Protein AF-A0A928S5J7-F1 (afdb_monomer_lite)

Structure (mmCIF, N/CA/C/O backbone):
data_AF-A0A928S5J7-F1
#
_entry.id   AF-A0A928S5J7-F1
#
loop_
_atom_site.group_PDB
_atom_site.id
_atom_site.type_symbol
_atom_site.label_atom_id
_atom_site.label_alt_id
_atom_site.label_comp_id
_atom_site.label_asym_id
_atom_site.label_entity_id
_atom_site.label_seq_id
_atom_site.pdbx_PDB_ins_code
_atom_site.Cartn_x
_atom_site.Cartn_y
_atom_site.Cartn_z
_atom_site.occupancy
_atom_site.B_iso_or_equiv
_atom_site.auth_seq_id
_atom_site.auth_comp_id
_atom_site.auth_asym_id
_atom_site.auth_atom_id
_atom_site.pdbx_PDB_model_num
ATOM 1 N N . MET A 1 1 ? -16.028 21.495 23.512 1.00 31.19 1 MET A N 1
ATOM 2 C CA . MET A 1 1 ? -15.981 20.195 24.214 1.00 31.19 1 MET A CA 1
ATOM 3 C C . MET A 1 1 ? -16.006 19.128 23.133 1.00 31.19 1 MET A C 1
ATOM 5 O O . MET A 1 1 ? -16.917 19.150 22.317 1.00 31.19 1 MET A O 1
ATOM 9 N N . SER A 1 2 ? -14.928 18.351 23.006 1.00 36.84 2 SER A N 1
ATOM 10 C CA . SER A 1 2 ? -14.749 17.366 21.930 1.00 36.84 2 SER A CA 1
ATOM 11 C C . SER A 1 2 ? -15.731 16.223 22.153 1.00 36.84 2 SER A C 1
ATOM 13 O O . SER A 1 2 ? -15.608 15.519 23.145 1.00 36.84 2 SER A O 1
ATOM 15 N N . ASN A 1 3 ? -16.714 16.067 21.269 1.00 38.31 3 ASN A N 1
ATOM 16 C CA . ASN A 1 3 ? -17.708 14.994 21.330 1.00 38.31 3 ASN A CA 1
ATOM 17 C C . ASN A 1 3 ? -17.138 13.699 20.716 1.00 38.31 3 ASN A C 1
ATOM 19 O O . ASN A 1 3 ? -17.787 13.046 19.904 1.00 38.31 3 ASN A O 1
ATOM 23 N N . THR A 1 4 ? -15.878 13.378 21.025 1.00 47.19 4 THR A N 1
ATOM 24 C CA . THR A 1 4 ? -15.290 12.096 20.636 1.00 47.19 4 THR A CA 1
ATOM 25 C C . THR A 1 4 ? -15.854 11.056 21.606 1.00 47.19 4 THR A C 1
ATOM 27 O O . THR A 1 4 ? -15.679 11.245 22.811 1.00 47.19 4 THR A O 1
ATOM 30 N N . PRO A 1 5 ? -16.573 10.017 21.146 1.00 54.81 5 PRO A N 1
ATOM 31 C CA . PRO A 1 5 ? -16.999 8.938 22.033 1.00 54.81 5 PRO A CA 1
ATOM 32 C C . PRO A 1 5 ? -15.781 8.342 22.752 1.00 54.81 5 PRO A C 1
ATOM 34 O O . PRO A 1 5 ? -14.678 8.354 22.202 1.00 54.81 5 PRO A O 1
ATOM 37 N N . ASP A 1 6 ? -15.971 7.845 23.977 1.00 63.72 6 ASP A N 1
ATOM 38 C CA . ASP A 1 6 ? -14.926 7.138 24.726 1.00 63.72 6 ASP A CA 1
ATOM 39 C C . ASP A 1 6 ? -14.627 5.800 24.033 1.00 63.72 6 ASP A C 1
ATOM 41 O O . ASP A 1 6 ? -15.217 4.756 24.312 1.00 63.72 6 ASP A O 1
ATOM 45 N N . LEU A 1 7 ? -13.767 5.875 23.018 1.00 64.81 7 LEU A N 1
ATOM 46 C CA . LEU A 1 7 ? -13.394 4.769 22.147 1.00 64.81 7 LEU A CA 1
ATOM 47 C C . LEU A 1 7 ? -12.280 3.912 22.753 1.00 64.81 7 LEU A C 1
ATOM 49 O O . LEU A 1 7 ? -12.019 2.826 22.238 1.00 64.81 7 LEU A O 1
ATOM 53 N N . ALA A 1 8 ? -11.643 4.351 23.846 1.00 64.50 8 ALA A N 1
ATOM 54 C CA . ALA A 1 8 ? -10.512 3.657 24.463 1.00 64.50 8 ALA A CA 1
ATOM 55 C C . ALA A 1 8 ? -10.856 2.226 24.924 1.00 64.50 8 ALA A C 1
ATOM 57 O O . ALA A 1 8 ? -9.964 1.390 25.075 1.00 64.50 8 ALA A O 1
ATOM 58 N N . HIS A 1 9 ? -12.147 1.935 25.102 1.00 69.06 9 HIS A N 1
ATOM 59 C CA . HIS A 1 9 ? -12.678 0.634 25.506 1.00 69.06 9 HIS A CA 1
ATOM 60 C C . HIS A 1 9 ? -13.445 -0.102 24.395 1.00 69.06 9 HIS A C 1
ATOM 62 O O . HIS A 1 9 ? -14.141 -1.079 24.673 1.00 69.06 9 HIS A O 1
ATOM 68 N N . SER A 1 10 ? -13.338 0.350 23.142 1.00 79.56 10 SER A N 1
ATOM 69 C CA . SER A 1 10 ? -14.041 -0.276 22.019 1.00 79.56 10 SER A CA 1
ATOM 70 C C . SER A 1 10 ? -13.550 -1.716 21.785 1.00 79.56 10 SER A C 1
ATOM 72 O O . SER A 1 10 ? -12.335 -1.944 21.739 1.00 79.56 10 SER A O 1
ATOM 74 N N . PRO A 1 11 ? -14.457 -2.705 21.635 1.00 90.31 11 PRO A N 1
ATOM 75 C CA . PRO A 1 11 ? -14.070 -4.092 21.408 1.00 90.31 11 PRO A CA 1
ATOM 76 C C . PRO A 1 11 ? -13.361 -4.262 20.061 1.00 90.31 11 PRO A C 1
ATOM 78 O O . PRO A 1 11 ? -13.647 -3.564 19.086 1.00 90.31 11 PRO A O 1
ATOM 81 N N . PHE A 1 12 ? -12.455 -5.236 19.979 1.00 95.25 12 PHE A N 1
ATOM 82 C CA . PHE A 1 12 ? -11.835 -5.604 18.709 1.00 95.25 12 PHE A CA 1
ATOM 83 C C . PHE A 1 12 ? -12.892 -6.112 17.718 1.00 95.25 12 PHE A C 1
ATOM 85 O O . PHE A 1 12 ? -13.642 -7.034 18.034 1.00 95.25 12 PHE A O 1
ATOM 92 N N . LEU A 1 13 ? -12.941 -5.517 16.524 1.00 96.19 13 LEU A N 1
ATOM 93 C CA . LEU A 1 13 ? -13.945 -5.824 15.497 1.00 96.19 13 LEU A CA 1
ATOM 94 C C . LEU A 1 13 ? -13.435 -6.831 14.454 1.00 96.19 13 LEU A C 1
ATOM 96 O O . LEU A 1 13 ? -14.201 -7.313 13.621 1.00 96.19 13 LEU A O 1
ATOM 100 N N . GLY A 1 14 ? -12.137 -7.140 14.474 1.00 95.56 14 GLY A N 1
ATOM 101 C CA . GLY A 1 14 ? -11.523 -8.078 13.543 1.00 95.56 14 GLY A CA 1
ATOM 102 C C . GLY A 1 14 ? -11.754 -9.556 13.899 1.00 95.56 14 GLY A C 1
ATOM 103 O O . GLY A 1 14 ? -12.564 -9.898 14.761 1.00 95.56 14 GLY A O 1
ATOM 104 N N . PRO A 1 15 ? -11.028 -10.478 13.239 1.00 97.31 15 PRO A N 1
ATOM 105 C CA . PRO A 1 15 ? -11.189 -11.914 13.454 1.00 97.31 15 PRO A CA 1
ATOM 106 C C . PRO A 1 15 ? -10.992 -12.316 14.929 1.00 97.31 15 PRO A C 1
ATOM 108 O O . PRO A 1 15 ? -9.935 -12.010 15.483 1.00 97.31 15 PRO A O 1
ATOM 111 N N . PRO A 1 16 ? -11.906 -13.085 15.557 1.00 96.62 16 PRO A N 1
ATOM 112 C CA . PRO A 1 16 ? -11.824 -13.409 16.989 1.00 96.62 16 PRO A CA 1
ATOM 113 C C . PRO A 1 16 ? -10.505 -14.069 17.413 1.00 96.62 16 PRO A C 1
ATOM 115 O O . PRO A 1 16 ? -9.981 -13.799 18.490 1.00 96.62 16 PRO A O 1
ATOM 118 N N . ALA A 1 17 ? -9.915 -14.884 16.533 1.00 97.19 17 ALA A N 1
ATOM 119 C CA . ALA A 1 17 ? -8.624 -15.535 16.763 1.00 97.19 17 ALA A CA 1
ATOM 120 C C . ALA A 1 17 ? -7.445 -14.553 16.926 1.00 97.19 17 ALA A C 1
ATOM 122 O O . ALA A 1 17 ? -6.385 -14.947 17.406 1.00 97.19 17 ALA A O 1
ATOM 123 N N . LEU A 1 18 ? -7.609 -13.291 16.518 1.00 97.62 18 LEU A N 1
ATOM 124 C CA . LEU A 1 18 ? -6.593 -12.243 16.607 1.00 97.62 18 LEU A CA 1
ATOM 125 C C . LEU A 1 18 ? -6.817 -11.283 17.784 1.00 97.62 18 LEU A C 1
ATOM 127 O O . LEU A 1 18 ? -5.997 -10.386 17.962 1.00 97.62 18 LEU A O 1
ATOM 131 N N . ALA A 1 19 ? -7.857 -11.478 18.605 1.00 96.00 19 ALA A N 1
ATOM 132 C CA . ALA A 1 19 ? -8.139 -10.614 19.756 1.00 96.00 19 ALA A CA 1
ATOM 133 C C . ALA A 1 19 ? -6.941 -10.518 20.719 1.00 96.00 19 ALA A C 1
ATOM 135 O O . ALA A 1 19 ? -6.518 -9.424 21.066 1.00 96.00 19 ALA A O 1
ATOM 136 N N . GLY A 1 20 ? -6.286 -11.643 21.032 1.00 95.56 20 GLY A N 1
ATOM 137 C CA . GLY A 1 20 ? -5.078 -11.621 21.868 1.00 95.56 20 GLY A CA 1
ATOM 138 C C . GLY A 1 20 ? -3.898 -10.869 21.232 1.00 95.56 20 GLY A C 1
ATOM 139 O O . GLY A 1 20 ? -3.134 -10.210 21.932 1.00 95.56 20 GLY A O 1
ATOM 140 N N . CYS A 1 21 ? -3.751 -10.913 19.901 1.00 96.62 21 CYS A N 1
ATOM 141 C CA . CYS A 1 21 ? -2.743 -10.105 19.204 1.00 96.62 21 CYS A CA 1
ATOM 142 C C . CYS A 1 21 ? -3.088 -8.611 19.257 1.00 96.62 21 CYS A C 1
ATOM 144 O O . CYS A 1 21 ? -2.183 -7.783 19.336 1.00 96.62 21 CYS A O 1
ATOM 146 N N . TRP A 1 22 ? -4.377 -8.273 19.186 1.00 96.25 22 TRP A N 1
ATOM 147 C CA . TRP A 1 22 ? -4.868 -6.904 19.303 1.00 96.25 22 TRP A CA 1
ATOM 148 C C . TRP A 1 22 ? -4.613 -6.326 20.698 1.00 96.25 22 TRP A C 1
ATOM 150 O O . TRP A 1 22 ? -4.056 -5.234 20.806 1.00 96.25 22 TRP A O 1
ATOM 160 N N . ASP A 1 23 ? -4.913 -7.086 21.752 1.00 93.62 23 ASP A N 1
ATOM 161 C CA . ASP A 1 23 ? -4.649 -6.687 23.139 1.00 93.62 23 ASP A CA 1
ATOM 162 C C . ASP A 1 23 ? -3.152 -6.441 23.375 1.00 93.62 23 ASP A C 1
ATOM 164 O O . ASP A 1 23 ? -2.752 -5.427 23.952 1.00 93.62 23 ASP A O 1
ATOM 168 N N . GLU A 1 24 ? -2.301 -7.329 22.854 1.00 94.06 24 GLU A N 1
ATOM 169 C CA . GLU A 1 24 ? -0.846 -7.178 22.925 1.00 94.06 24 GLU A CA 1
ATOM 170 C C . GLU A 1 24 ? -0.353 -5.959 22.124 1.00 94.06 24 GLU A C 1
ATOM 172 O O . GLU A 1 24 ? 0.545 -5.238 22.573 1.00 94.06 24 GLU A O 1
ATOM 177 N N . PHE A 1 25 ? -0.949 -5.680 20.958 1.00 94.50 25 PHE A N 1
ATOM 178 C CA . PHE A 1 25 ? -0.659 -4.468 20.193 1.00 94.50 25 PHE A CA 1
ATOM 179 C C . PHE A 1 25 ? -1.017 -3.209 20.992 1.00 94.50 25 PHE A C 1
ATOM 181 O O . PHE A 1 25 ? -0.165 -2.327 21.127 1.00 94.50 25 PHE A O 1
ATOM 188 N N . ILE A 1 26 ? -2.217 -3.139 21.581 1.00 92.38 26 ILE A N 1
ATOM 189 C CA . ILE A 1 26 ? -2.631 -2.015 22.434 1.00 92.38 26 ILE A CA 1
ATOM 190 C C . ILE A 1 26 ? -1.660 -1.853 23.603 1.00 92.38 26 ILE A C 1
ATOM 192 O O . ILE A 1 26 ? -1.171 -0.747 23.843 1.00 92.38 26 ILE A O 1
ATOM 196 N N . ALA A 1 27 ? -1.315 -2.937 24.303 1.00 90.31 27 ALA A N 1
ATOM 197 C CA . ALA A 1 27 ? -0.387 -2.896 25.431 1.00 90.31 27 ALA A CA 1
ATOM 198 C C . ALA A 1 27 ? 0.993 -2.337 25.033 1.00 90.31 27 ALA A C 1
ATOM 200 O O . ALA A 1 27 ? 1.601 -1.568 25.780 1.00 90.31 27 ALA A O 1
ATOM 201 N N . ARG A 1 28 ? 1.497 -2.679 23.841 1.00 91.56 28 ARG A N 1
ATOM 202 C CA . ARG A 1 28 ? 2.779 -2.168 23.317 1.00 91.56 28 ARG A CA 1
ATOM 203 C C . ARG A 1 28 ? 2.697 -0.729 22.835 1.00 91.56 28 ARG A C 1
ATOM 205 O O . ARG A 1 28 ? 3.635 0.040 23.057 1.00 91.56 28 ARG A O 1
ATOM 212 N N . TYR A 1 29 ? 1.606 -0.377 22.165 1.00 90.31 29 TYR A N 1
ATOM 213 C CA . TYR A 1 29 ? 1.393 0.946 21.595 1.00 90.31 29 TYR A CA 1
ATOM 214 C C . TYR A 1 29 ? 1.162 1.996 22.687 1.00 90.31 29 TYR A C 1
ATOM 216 O O . TYR A 1 29 ? 1.725 3.089 22.632 1.00 90.31 29 TYR A O 1
ATOM 224 N N . THR A 1 30 ? 0.432 1.642 23.743 1.00 85.56 30 THR A N 1
ATOM 225 C CA . THR A 1 30 ? 0.166 2.526 24.888 1.00 85.56 30 THR A CA 1
ATOM 226 C C . THR A 1 30 ? 1.360 2.658 25.835 1.00 85.56 30 THR A C 1
ATOM 228 O O . THR A 1 30 ? 1.604 3.750 26.339 1.00 85.56 30 THR A O 1
ATOM 231 N N . LYS A 1 31 ? 2.187 1.611 26.014 1.00 77.75 31 LYS A N 1
ATOM 232 C CA . LYS A 1 31 ? 3.405 1.664 26.856 1.00 77.75 31 LYS A CA 1
ATOM 233 C C . LYS A 1 31 ? 4.418 2.741 26.448 1.00 77.75 31 LYS A C 1
ATOM 235 O O . LYS A 1 31 ? 5.259 3.115 27.259 1.00 77.75 31 LYS A O 1
ATOM 240 N N . LYS A 1 32 ? 4.379 3.209 25.198 1.00 60.91 32 LYS A N 1
ATOM 241 C CA . LYS A 1 32 ? 5.318 4.200 24.645 1.00 60.91 32 LYS A CA 1
ATOM 242 C C . LYS A 1 32 ? 4.811 5.651 24.730 1.00 60.91 32 LYS A C 1
ATOM 244 O O . LYS A 1 32 ? 5.487 6.529 24.200 1.00 60.91 32 LYS A O 1
ATOM 249 N N . GLY A 1 33 ? 3.659 5.926 25.354 1.00 61.38 33 GLY A N 1
ATOM 250 C CA . GLY A 1 33 ? 3.077 7.273 25.356 1.00 61.38 33 GLY A CA 1
ATOM 251 C C . GLY A 1 33 ? 1.905 7.484 26.317 1.00 61.38 33 GLY A C 1
ATOM 252 O O . GLY A 1 33 ? 1.803 6.842 27.360 1.00 61.38 33 GLY A O 1
ATOM 253 N N . TRP A 1 34 ? 1.030 8.431 25.965 1.00 69.94 34 TRP A N 1
ATOM 254 C CA . TRP A 1 34 ? -0.198 8.730 26.705 1.00 69.94 34 TRP A CA 1
ATOM 255 C C . TRP A 1 34 ? -1.237 7.631 26.465 1.00 69.94 34 TRP A C 1
ATOM 257 O O . TRP A 1 34 ? -1.794 7.527 25.372 1.00 69.94 34 TRP A O 1
ATOM 267 N N . PHE A 1 35 ? -1.496 6.825 27.499 1.00 69.88 35 PHE A N 1
ATOM 268 C CA . PHE A 1 35 ? -2.351 5.634 27.438 1.00 69.88 35 PHE A CA 1
ATOM 269 C C . PHE A 1 35 ? -3.710 5.895 26.766 1.00 69.88 35 PHE A C 1
ATOM 271 O O . PHE A 1 35 ? -4.067 5.171 25.842 1.00 69.88 35 PHE A O 1
ATOM 278 N N . GLY A 1 36 ? -4.420 6.959 27.166 1.00 73.81 36 GLY A N 1
ATOM 279 C CA . GLY A 1 36 ? -5.742 7.291 26.616 1.00 73.81 36 GLY A CA 1
ATOM 280 C C . GLY A 1 36 ? -5.718 7.614 25.119 1.00 73.81 36 GLY A C 1
ATOM 281 O O . GLY A 1 36 ? -6.455 7.012 24.348 1.00 73.81 36 GLY A O 1
ATOM 282 N N . VAL A 1 37 ? -4.796 8.478 24.683 1.00 84.75 37 VAL A N 1
ATOM 283 C CA . VAL A 1 37 ? -4.703 8.912 23.275 1.00 84.75 37 VAL A CA 1
ATOM 284 C C . VAL A 1 37 ? -4.342 7.746 22.354 1.00 84.75 37 VAL A C 1
ATOM 286 O O . VAL A 1 37 ? -4.929 7.582 21.289 1.00 84.75 37 VAL A O 1
ATOM 289 N N . ASN A 1 38 ? -3.396 6.898 22.761 1.00 88.56 38 ASN A N 1
ATOM 290 C CA . ASN A 1 38 ? -2.979 5.769 21.929 1.00 88.56 38 ASN A CA 1
ATOM 291 C C . ASN A 1 38 ? -4.057 4.673 21.871 1.00 88.56 38 ASN A C 1
ATOM 293 O O . ASN A 1 38 ? -4.225 4.039 20.830 1.00 88.56 38 ASN A O 1
ATOM 297 N N . ALA A 1 39 ? -4.812 4.461 22.952 1.00 88.12 39 ALA A N 1
ATOM 298 C CA . ALA A 1 39 ? -5.955 3.549 22.940 1.00 88.12 39 ALA A CA 1
ATOM 299 C C . ALA A 1 39 ? -7.067 4.055 22.003 1.00 88.12 39 ALA A C 1
ATOM 301 O O . ALA A 1 39 ? -7.562 3.289 21.178 1.00 88.12 39 ALA A O 1
ATOM 302 N N . GLU A 1 40 ? -7.390 5.351 22.054 1.00 90.81 40 GLU A N 1
ATOM 303 C CA . GLU A 1 40 ? -8.328 5.987 21.120 1.00 90.81 40 GLU A CA 1
ATOM 304 C C . GLU A 1 40 ? -7.862 5.848 19.663 1.00 90.81 40 GLU A C 1
ATOM 306 O O . GLU A 1 40 ? -8.627 5.410 18.805 1.00 90.81 40 GLU A O 1
ATOM 311 N N . ASN A 1 41 ? -6.591 6.138 19.374 1.00 93.44 41 ASN A N 1
ATOM 312 C CA . ASN A 1 41 ? -6.013 5.987 18.036 1.00 93.44 41 ASN A CA 1
ATOM 313 C C . ASN A 1 41 ? -6.131 4.547 17.509 1.00 93.44 41 ASN A C 1
ATOM 315 O O . ASN A 1 41 ? -6.478 4.331 16.345 1.00 93.44 41 ASN A O 1
ATOM 319 N N . ALA A 1 42 ? -5.862 3.552 18.363 1.00 94.00 42 ALA A N 1
ATOM 320 C CA . ALA A 1 42 ? -6.022 2.145 18.010 1.00 94.00 42 ALA A CA 1
ATOM 321 C C . ALA A 1 42 ? -7.491 1.796 17.738 1.00 94.00 42 ALA A C 1
ATOM 323 O O . ALA A 1 42 ? -7.781 1.101 16.766 1.00 94.00 42 ALA A O 1
ATOM 324 N N . ALA A 1 43 ? -8.424 2.309 18.538 1.00 93.31 43 ALA A N 1
ATOM 325 C CA . ALA A 1 43 ? -9.850 2.101 18.322 1.00 93.31 43 ALA A CA 1
ATOM 326 C C . ALA A 1 43 ? -10.342 2.723 17.004 1.00 93.31 43 ALA A C 1
ATOM 328 O O . ALA A 1 43 ? -11.098 2.080 16.277 1.00 93.31 43 ALA A O 1
ATOM 329 N N . LEU A 1 44 ? -9.851 3.911 16.636 1.00 94.94 44 LEU A N 1
ATOM 330 C CA . LEU A 1 44 ? -10.141 4.519 15.334 1.00 94.94 44 LEU A CA 1
ATOM 331 C C . LEU A 1 44 ? -9.608 3.659 14.175 1.00 94.94 44 LEU A C 1
ATOM 333 O O . LEU A 1 44 ? -10.291 3.500 13.166 1.00 94.94 44 LEU A O 1
ATOM 337 N N . LEU A 1 45 ? -8.411 3.069 14.309 1.00 96.56 45 LEU A N 1
ATOM 338 C CA . LEU A 1 45 ? -7.875 2.131 13.313 1.00 96.56 45 LEU A CA 1
ATOM 339 C C . LEU A 1 45 ? -8.703 0.838 13.236 1.00 96.56 45 LEU A C 1
ATOM 341 O O . LEU A 1 45 ? -8.938 0.340 12.139 1.00 96.56 45 LEU A O 1
ATOM 345 N N . ASN A 1 46 ? -9.146 0.300 14.374 1.00 96.12 46 ASN A N 1
ATOM 346 C CA . ASN A 1 46 ? -10.008 -0.883 14.447 1.00 96.12 46 ASN A CA 1
ATOM 347 C C . ASN A 1 46 ? -11.335 -0.647 13.718 1.00 96.12 46 ASN A C 1
ATOM 349 O O . ASN A 1 46 ? -11.716 -1.449 12.868 1.00 96.12 46 ASN A O 1
ATOM 353 N N . GLN A 1 47 ? -11.982 0.489 13.995 1.00 95.00 47 GLN A N 1
ATOM 354 C CA . GLN A 1 47 ? -13.203 0.912 13.315 1.00 95.00 47 GLN A CA 1
ATOM 355 C C . GLN A 1 47 ? -12.947 1.103 11.820 1.00 95.00 47 GLN A C 1
ATOM 357 O O . GLN A 1 47 ? -13.641 0.507 11.005 1.00 95.00 47 GLN A O 1
ATOM 362 N N . LEU A 1 48 ? -11.897 1.843 11.438 1.00 95.50 48 LEU A N 1
ATOM 363 C CA . LEU A 1 48 ? -11.570 2.032 10.027 1.00 95.50 48 LEU A CA 1
ATOM 364 C C . LEU A 1 48 ? -11.323 0.703 9.316 1.00 95.50 48 LEU A C 1
ATOM 366 O O . LEU A 1 48 ? -11.735 0.580 8.178 1.00 95.50 48 LEU A O 1
ATOM 370 N N . ALA A 1 49 ? -10.624 -0.257 9.922 1.00 95.88 49 ALA A N 1
ATOM 371 C CA . ALA A 1 49 ? -10.216 -1.484 9.245 1.00 95.88 49 ALA A CA 1
ATOM 372 C C . ALA A 1 49 ? -11.328 -2.539 9.182 1.00 95.88 49 ALA A C 1
ATOM 374 O O . ALA A 1 49 ? -11.455 -3.213 8.162 1.00 95.88 49 ALA A O 1
ATOM 375 N N . PHE A 1 50 ? -12.112 -2.703 10.247 1.00 95.88 50 PHE A N 1
ATOM 376 C CA . PHE A 1 50 ? -12.989 -3.866 10.407 1.00 95.88 50 PHE A CA 1
ATOM 377 C C . PHE A 1 50 ? -14.480 -3.533 10.476 1.00 95.88 50 PHE A C 1
ATOM 379 O O . PHE A 1 50 ? -15.289 -4.446 10.319 1.00 95.88 50 PHE A O 1
ATOM 386 N N . ASP A 1 51 ? -14.860 -2.267 10.651 1.00 92.81 51 ASP A N 1
ATOM 387 C CA . ASP A 1 51 ? -16.259 -1.861 10.532 1.00 92.81 51 ASP A CA 1
ATOM 388 C C . ASP A 1 51 ? -16.624 -1.629 9.051 1.00 92.81 51 ASP A C 1
ATOM 390 O O . ASP A 1 51 ? -15.997 -0.790 8.393 1.00 92.81 51 ASP A O 1
ATOM 394 N N . PRO A 1 52 ? -17.646 -2.316 8.501 1.00 86.62 52 PRO A N 1
ATOM 395 C CA . PRO A 1 52 ? -18.129 -2.076 7.139 1.00 86.62 52 PRO A CA 1
ATOM 396 C C . PRO A 1 52 ? -18.536 -0.622 6.852 1.00 86.62 52 PRO A C 1
ATOM 398 O O . PRO A 1 52 ? -18.464 -0.193 5.701 1.00 86.62 52 PRO A O 1
ATOM 401 N N . ASN A 1 53 ? -18.954 0.126 7.877 1.00 87.94 53 ASN A N 1
ATOM 402 C CA . ASN A 1 53 ? -19.342 1.536 7.794 1.00 87.94 53 ASN A CA 1
ATOM 403 C C . ASN A 1 53 ? -18.299 2.477 8.415 1.00 87.94 53 ASN A C 1
ATOM 405 O O . ASN A 1 53 ? -18.533 3.686 8.492 1.00 87.94 53 ASN A O 1
ATOM 409 N N . GLY A 1 54 ? -17.142 1.956 8.840 1.00 87.19 54 GLY A N 1
ATOM 410 C CA . GLY A 1 54 ? -16.165 2.701 9.630 1.00 87.19 54 GLY A CA 1
ATOM 411 C C . GLY A 1 54 ? -15.693 3.984 8.955 1.00 87.19 54 GLY A C 1
ATOM 412 O O . GLY A 1 54 ? -15.585 5.019 9.602 1.00 87.19 54 GLY A O 1
ATOM 413 N N . VAL A 1 55 ? -15.487 3.971 7.634 1.00 88.38 55 VAL A N 1
ATOM 414 C CA . VAL A 1 55 ? -15.118 5.178 6.874 1.00 88.38 55 VAL A CA 1
ATOM 415 C C . VAL A 1 55 ? -16.195 6.261 6.999 1.00 88.38 55 VAL A C 1
ATOM 417 O O . VAL A 1 55 ? -15.879 7.410 7.300 1.00 88.38 55 VAL A O 1
ATOM 420 N N . GLN A 1 56 ? -17.462 5.916 6.769 1.00 88.62 56 GLN A N 1
ATOM 421 C CA . GLN A 1 56 ? -18.578 6.861 6.802 1.00 88.62 56 GLN A CA 1
ATOM 422 C C . GLN A 1 56 ? -18.826 7.382 8.217 1.00 88.62 56 GLN A C 1
ATOM 424 O O . GLN A 1 56 ? -19.084 8.571 8.388 1.00 88.62 56 GLN A O 1
ATOM 429 N N . GLU A 1 57 ? -18.706 6.523 9.227 1.00 87.56 57 GLU A N 1
ATOM 430 C CA . GLU A 1 57 ? -18.826 6.913 10.630 1.00 87.56 57 GLU A CA 1
ATOM 431 C C . GLU A 1 57 ? -17.692 7.849 11.056 1.00 87.56 57 GLU A C 1
ATOM 433 O O . GLU A 1 57 ? -17.945 8.918 11.604 1.00 87.56 57 GLU A O 1
ATOM 438 N N . LEU A 1 58 ? -16.443 7.534 10.716 1.00 88.44 58 LEU A N 1
ATOM 439 C CA . LEU A 1 58 ? -15.296 8.394 11.021 1.00 88.44 58 LEU A CA 1
ATOM 440 C C . LEU A 1 58 ? -15.388 9.752 10.316 1.00 88.44 58 LEU A C 1
ATOM 442 O O . LEU A 1 58 ? -15.025 10.784 10.882 1.00 88.44 58 LEU A O 1
ATOM 446 N N . LEU A 1 59 ? -15.899 9.771 9.084 1.00 86.62 59 LEU A N 1
ATOM 447 C CA . LEU A 1 59 ? -16.159 11.014 8.370 1.00 86.62 59 LEU A CA 1
ATOM 448 C C . LEU A 1 59 ? -17.376 11.761 8.923 1.00 86.62 59 LEU A C 1
ATOM 450 O O . LEU A 1 59 ? -17.396 12.984 8.840 1.00 86.62 59 LEU A O 1
ATOM 454 N N . SER A 1 60 ? -18.374 11.100 9.505 1.00 85.88 60 SER A N 1
ATOM 455 C CA . SER A 1 60 ? -19.498 11.802 10.137 1.00 85.88 60 SER A CA 1
ATOM 456 C C . SER A 1 60 ? -19.085 12.456 11.461 1.00 85.88 60 SER A C 1
ATOM 458 O O . SER A 1 60 ? -19.517 13.574 11.748 1.00 85.88 60 SER A O 1
ATOM 460 N N . LEU A 1 61 ? -18.155 11.836 12.201 1.00 79.81 61 LEU A N 1
ATOM 461 C CA . LEU A 1 61 ? -17.574 12.379 13.437 1.00 79.81 61 LEU A CA 1
ATOM 462 C C . LEU A 1 61 ? -16.853 13.722 13.239 1.00 79.81 61 LEU A C 1
ATOM 464 O O . LEU A 1 61 ? -16.722 14.490 14.192 1.00 79.81 61 LEU A O 1
ATOM 468 N N . GLN A 1 62 ? -16.400 14.040 12.021 1.00 77.44 62 GLN A N 1
ATOM 469 C CA . GLN A 1 62 ? -15.778 15.338 11.738 1.00 77.44 62 GLN A CA 1
ATOM 470 C C . GLN A 1 62 ? -16.792 16.502 11.779 1.00 77.44 62 GLN A C 1
ATOM 472 O O . GLN A 1 62 ? -16.406 17.652 12.000 1.00 77.44 62 GLN A O 1
ATOM 477 N N . GLY A 1 63 ? -18.083 16.221 11.550 1.00 72.19 63 GLY A N 1
ATOM 478 C CA . GLY A 1 63 ? -19.115 17.240 11.371 1.00 72.19 63 GLY A CA 1
ATOM 479 C C . GLY A 1 63 ? -18.712 18.281 10.319 1.00 72.19 63 GLY A C 1
ATOM 480 O O . GLY A 1 63 ? -18.314 17.939 9.207 1.00 72.19 63 GLY A O 1
ATOM 481 N N . THR A 1 64 ? -18.783 19.563 10.684 1.00 70.38 64 THR A N 1
ATOM 482 C CA . THR A 1 64 ? -18.310 20.691 9.862 1.00 70.38 64 THR A CA 1
ATOM 483 C C . THR A 1 64 ? -16.927 21.211 10.276 1.00 70.38 64 THR A C 1
ATOM 485 O O . THR A 1 64 ? -16.534 22.270 9.796 1.00 70.38 64 THR A O 1
ATOM 488 N N . ASP A 1 65 ? -16.203 20.534 11.180 1.00 80.25 65 ASP A N 1
ATOM 489 C CA . ASP A 1 65 ? -14.904 20.977 11.712 1.00 80.25 65 ASP A CA 1
ATOM 490 C C . ASP A 1 65 ? -13.722 20.345 10.940 1.00 80.25 65 ASP A C 1
ATOM 492 O O . ASP A 1 65 ? -13.392 19.171 11.146 1.00 80.25 65 ASP A O 1
ATOM 496 N N . PRO A 1 66 ? -12.985 21.112 10.111 1.00 76.38 66 PRO A N 1
ATOM 497 C CA . PRO A 1 66 ? -11.812 20.600 9.400 1.00 76.38 66 PRO A CA 1
ATOM 498 C C . PRO A 1 66 ? -10.662 20.181 10.330 1.00 76.38 66 PRO A C 1
ATOM 500 O O . PRO A 1 66 ? -9.752 19.457 9.915 1.00 76.38 66 PRO A O 1
ATOM 503 N N . GLN A 1 67 ? -10.635 20.656 11.580 1.00 85.19 67 GLN A N 1
ATOM 504 C CA . GLN A 1 67 ? -9.651 20.215 12.568 1.00 85.19 67 GLN A CA 1
ATOM 505 C C . GLN A 1 67 ? -10.002 18.841 13.142 1.00 85.19 67 GLN A C 1
ATOM 507 O O . GLN A 1 67 ? -9.089 18.071 13.439 1.00 85.19 67 GLN A O 1
ATOM 512 N N . ALA A 1 68 ? -11.286 18.499 13.272 1.00 84.81 68 ALA A N 1
ATOM 513 C CA . ALA A 1 68 ? -11.724 17.175 13.709 1.00 84.81 68 ALA A CA 1
ATOM 514 C C . ALA A 1 68 ? -11.260 16.087 12.736 1.00 84.81 68 ALA A C 1
ATOM 516 O O . ALA A 1 68 ? -10.635 15.120 13.165 1.00 84.81 68 ALA A O 1
ATOM 517 N N . TYR A 1 69 ? -11.436 16.302 11.428 1.00 86.06 69 TYR A N 1
ATOM 518 C CA . TYR A 1 69 ? -10.928 15.382 10.405 1.00 86.06 69 TYR A CA 1
ATOM 519 C C . TYR A 1 69 ? -9.420 15.152 10.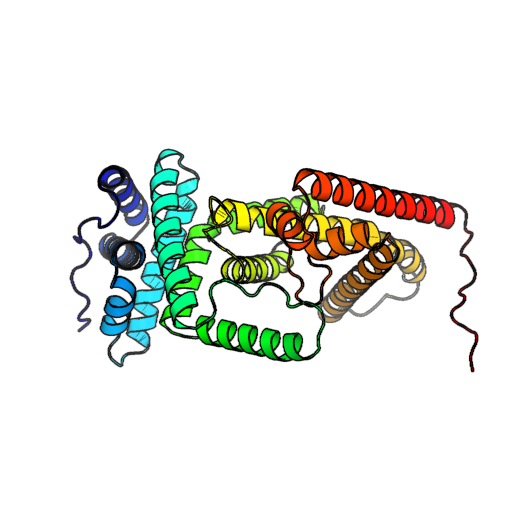525 1.00 86.06 69 TYR A C 1
ATOM 521 O O . TYR A 1 69 ? -8.959 14.013 10.542 1.00 86.06 69 TYR A O 1
ATOM 529 N N . ARG A 1 70 ? -8.639 16.235 10.654 1.00 88.62 70 ARG A N 1
ATOM 530 C CA . ARG A 1 70 ? -7.179 16.143 10.794 1.00 88.62 70 ARG A CA 1
ATOM 531 C C . ARG A 1 70 ? -6.766 15.376 12.048 1.00 88.62 70 ARG A C 1
ATOM 533 O O . ARG A 1 70 ? -5.825 14.594 11.973 1.00 88.62 70 ARG A O 1
ATOM 540 N N . ARG A 1 71 ? -7.470 15.563 13.170 1.00 89.50 71 ARG A N 1
ATOM 541 C CA . ARG A 1 71 ? -7.222 14.828 14.421 1.00 89.50 71 ARG A CA 1
ATOM 542 C C . ARG A 1 71 ? -7.511 13.335 14.265 1.00 89.50 71 ARG A C 1
ATOM 544 O O . ARG A 1 71 ? -6.625 12.533 14.531 1.00 89.50 71 ARG A O 1
ATOM 551 N N . ILE A 1 72 ? -8.700 12.981 13.770 1.00 90.38 72 ILE A N 1
ATOM 552 C CA . ILE A 1 72 ? -9.113 11.585 13.542 1.00 90.38 72 ILE A CA 1
ATOM 553 C C . ILE A 1 72 ? -8.129 10.890 12.603 1.00 90.38 72 ILE A C 1
ATOM 555 O O . ILE A 1 72 ? -7.581 9.837 12.926 1.00 90.38 72 ILE A O 1
ATOM 559 N N . ARG A 1 73 ? -7.847 11.522 11.460 1.00 92.25 73 ARG A N 1
ATOM 560 C CA . ARG A 1 73 ? -6.893 11.009 10.482 1.00 92.25 73 ARG A CA 1
ATOM 561 C C . ARG A 1 73 ? -5.509 10.820 11.098 1.00 92.25 73 ARG A C 1
ATOM 563 O O . ARG A 1 73 ? -4.953 9.739 10.973 1.00 92.25 73 ARG A O 1
ATOM 570 N N . SER A 1 74 ? -4.974 11.827 11.789 1.00 92.69 74 SER A N 1
ATOM 571 C CA . SER A 1 74 ? -3.655 11.732 12.425 1.00 92.69 74 SER A CA 1
ATOM 572 C C . SER A 1 74 ? -3.584 10.605 13.457 1.00 92.69 74 SER A C 1
ATOM 574 O O . SER A 1 74 ? -2.547 9.954 13.552 1.00 92.69 74 SER A O 1
ATOM 576 N N . GLY A 1 75 ? -4.654 10.373 14.221 1.00 93.25 75 GLY A N 1
ATOM 577 C CA . GLY A 1 75 ? -4.712 9.285 15.195 1.00 93.25 75 GLY A CA 1
ATOM 578 C C . GLY A 1 75 ? -4.643 7.910 14.532 1.00 93.25 75 GLY A C 1
ATOM 579 O O . GLY A 1 75 ? -3.819 7.073 14.897 1.00 93.25 75 GLY A O 1
ATOM 580 N N . ILE A 1 76 ? -5.438 7.709 13.480 1.00 95.75 76 ILE A N 1
ATOM 581 C CA . ILE A 1 76 ? -5.426 6.479 12.677 1.00 95.75 76 ILE A CA 1
ATOM 582 C C . ILE A 1 76 ? -4.057 6.258 12.025 1.00 95.75 76 ILE A C 1
ATOM 584 O O . ILE A 1 76 ? -3.520 5.151 12.048 1.00 95.75 76 ILE A O 1
ATOM 588 N N . GLU A 1 77 ? -3.494 7.306 11.422 1.00 95.19 77 GLU A N 1
ATOM 589 C CA . GLU A 1 77 ? -2.189 7.270 10.761 1.00 95.19 77 GLU A CA 1
ATOM 590 C C . GLU A 1 77 ? -1.063 6.908 11.747 1.00 95.19 77 GLU A C 1
ATOM 592 O O . GLU A 1 77 ? -0.171 6.124 11.405 1.00 95.19 77 GLU A O 1
ATOM 597 N N . ASP A 1 78 ? -1.119 7.417 12.981 1.00 94.94 78 ASP A N 1
ATOM 598 C CA . ASP A 1 78 ? -0.163 7.067 14.032 1.00 94.94 78 ASP A CA 1
ATOM 599 C C . ASP A 1 78 ? -0.300 5.603 14.474 1.00 94.94 78 ASP A C 1
ATOM 601 O O . ASP A 1 78 ? 0.699 4.878 14.508 1.00 94.94 78 ASP A O 1
ATOM 605 N N . ALA A 1 79 ? -1.528 5.126 14.710 1.00 96.06 79 ALA A N 1
ATOM 606 C CA . ALA A 1 79 ? -1.784 3.727 15.057 1.00 96.06 79 ALA A CA 1
ATOM 607 C C . ALA A 1 79 ? -1.335 2.764 13.946 1.00 96.06 79 ALA A C 1
ATOM 609 O O . ALA A 1 79 ? -0.706 1.741 14.225 1.00 96.06 79 ALA A O 1
ATOM 610 N N . ALA A 1 80 ? -1.589 3.102 12.678 1.00 97.44 80 ALA A N 1
ATOM 611 C CA . ALA A 1 80 ? -1.162 2.299 11.535 1.00 97.44 80 ALA A CA 1
ATOM 612 C C . ALA A 1 80 ? 0.368 2.222 11.433 1.00 97.44 80 ALA A C 1
ATOM 614 O O . ALA A 1 80 ? 0.930 1.134 11.266 1.00 97.44 80 ALA A O 1
ATOM 615 N N . ARG A 1 81 ? 1.062 3.354 11.612 1.00 95.81 81 ARG A N 1
ATOM 616 C CA . ARG A 1 81 ? 2.531 3.396 11.645 1.00 95.81 81 ARG A CA 1
ATOM 617 C C . ARG A 1 81 ? 3.091 2.602 12.827 1.00 95.81 81 ARG A C 1
ATOM 619 O O . ARG A 1 81 ? 4.113 1.925 12.688 1.00 95.81 81 ARG A O 1
ATOM 626 N N . ALA A 1 82 ? 2.448 2.674 13.991 1.00 95.19 82 ALA A N 1
ATOM 627 C CA . ALA A 1 82 ? 2.833 1.891 15.158 1.00 95.19 82 ALA A CA 1
ATOM 628 C C . ALA A 1 82 ? 2.696 0.389 14.885 1.00 95.19 82 ALA A C 1
ATOM 630 O O . ALA A 1 82 ? 3.666 -0.346 15.071 1.00 95.19 82 ALA A O 1
ATOM 631 N N . LEU A 1 83 ? 1.553 -0.053 14.351 1.00 96.56 83 LEU A N 1
ATOM 632 C CA . LEU A 1 83 ? 1.322 -1.449 13.975 1.00 96.56 83 LEU A CA 1
ATOM 633 C C . LEU A 1 83 ? 2.356 -1.938 12.951 1.00 96.56 83 LEU A C 1
ATOM 635 O O . LEU A 1 83 ? 2.902 -3.033 13.096 1.00 96.56 83 LEU A O 1
ATOM 639 N N . SER A 1 84 ? 2.688 -1.106 11.958 1.00 95.94 84 SER A N 1
ATOM 640 C CA . SER A 1 84 ? 3.718 -1.407 10.956 1.00 95.94 84 SER A CA 1
ATOM 641 C C . SER A 1 84 ? 5.072 -1.738 11.596 1.00 95.94 84 SER A C 1
ATOM 643 O O . SER A 1 84 ? 5.719 -2.726 11.240 1.00 95.94 84 SER A O 1
ATOM 645 N N . LYS A 1 85 ? 5.494 -0.967 12.607 1.00 94.75 85 LYS A N 1
ATOM 646 C CA . LYS A 1 85 ? 6.759 -1.192 13.332 1.00 94.75 85 LYS A CA 1
ATOM 647 C C . LYS A 1 85 ? 6.761 -2.491 14.132 1.00 94.75 85 LYS A C 1
ATOM 649 O O . LYS A 1 85 ? 7.818 -3.107 14.293 1.00 94.75 85 LYS A O 1
ATOM 654 N N . GLU A 1 86 ? 5.606 -2.919 14.629 1.00 95.06 86 GLU A N 1
ATOM 655 C CA . GLU A 1 86 ? 5.493 -4.140 15.423 1.00 95.06 86 GLU A CA 1
ATOM 656 C C . GLU A 1 86 ? 5.637 -5.417 14.565 1.00 95.06 86 GLU A C 1
ATOM 658 O O . GLU A 1 86 ? 5.917 -6.476 15.112 1.00 95.06 86 GLU A O 1
ATOM 663 N N . THR A 1 87 ? 5.615 -5.340 13.224 1.00 92.69 87 THR A N 1
ATOM 664 C CA . THR A 1 87 ? 5.853 -6.493 12.314 1.00 92.69 87 THR A CA 1
ATOM 665 C C . THR A 1 87 ? 7.229 -7.165 12.456 1.00 92.69 87 THR A C 1
ATOM 667 O O . THR A 1 87 ? 7.429 -8.308 12.011 1.00 92.69 87 THR A O 1
ATOM 670 N N . ARG A 1 88 ? 8.182 -6.488 13.114 1.00 90.31 88 ARG A N 1
ATOM 671 C CA . ARG A 1 88 ? 9.461 -7.072 13.556 1.00 90.31 88 ARG A CA 1
ATOM 672 C C . ARG A 1 88 ? 9.254 -8.268 14.495 1.00 90.31 88 ARG A C 1
ATOM 674 O O . ARG A 1 88 ? 10.059 -9.196 14.481 1.00 90.31 88 ARG A O 1
ATOM 681 N N . HIS A 1 89 ? 8.156 -8.261 15.245 1.00 93.00 89 HIS A N 1
ATOM 682 C CA . HIS A 1 89 ? 7.692 -9.332 16.111 1.00 93.00 89 HIS A CA 1
ATOM 683 C C . HIS A 1 89 ? 6.824 -10.303 15.298 1.00 93.00 89 HIS A C 1
ATOM 685 O O . HIS A 1 89 ? 5.825 -9.912 14.691 1.00 93.00 89 HIS A O 1
ATOM 691 N N . SER A 1 90 ? 7.228 -11.573 15.216 1.00 91.31 90 SER A N 1
ATOM 692 C CA . SER A 1 90 ? 6.559 -12.575 14.372 1.00 91.31 90 SER A CA 1
ATOM 693 C C . SER A 1 90 ? 5.087 -12.782 14.726 1.00 91.31 90 SER A C 1
ATOM 695 O O . SER A 1 90 ? 4.272 -12.988 13.830 1.00 91.31 90 SER A O 1
ATOM 697 N N . GLU A 1 91 ? 4.758 -12.670 16.008 1.00 93.81 91 GLU A N 1
ATOM 698 C CA . GLU A 1 91 ? 3.428 -12.796 16.596 1.00 93.81 91 GLU A CA 1
ATOM 699 C C . GLU A 1 91 ? 2.473 -11.662 16.195 1.00 93.81 91 GLU A C 1
ATOM 701 O O . GLU A 1 91 ? 1.263 -11.856 16.212 1.00 93.81 91 GLU A O 1
ATOM 706 N N . MET A 1 92 ? 2.993 -10.502 15.775 1.00 95.94 92 MET A N 1
ATOM 707 C CA . MET A 1 92 ? 2.186 -9.351 15.340 1.00 95.94 92 MET A CA 1
ATOM 708 C C . MET A 1 92 ? 1.864 -9.382 13.842 1.00 95.94 92 MET A C 1
ATOM 710 O O . MET A 1 92 ? 0.958 -8.692 13.374 1.00 95.94 92 MET A O 1
ATOM 714 N N . ARG A 1 93 ? 2.578 -10.202 13.060 1.00 94.38 93 ARG A N 1
ATOM 715 C CA . ARG A 1 93 ? 2.383 -10.293 11.604 1.00 94.38 93 ARG A CA 1
ATOM 716 C C . ARG A 1 93 ? 0.975 -10.755 11.201 1.00 94.38 93 ARG A C 1
ATOM 718 O O . ARG A 1 93 ? 0.479 -10.218 10.214 1.00 94.38 93 ARG A O 1
ATOM 725 N N . PRO A 1 94 ? 0.315 -11.711 11.890 1.00 96.00 94 PRO A N 1
ATOM 726 C CA . PRO A 1 94 ? -1.066 -12.079 11.574 1.00 96.00 94 PRO A CA 1
ATOM 727 C C . PRO A 1 94 ? -2.041 -10.908 11.729 1.00 96.00 94 PRO A C 1
ATOM 729 O O . PRO A 1 94 ? -2.853 -10.684 10.834 1.00 96.00 94 PRO A O 1
ATOM 732 N N . LEU A 1 95 ? -1.912 -10.125 12.807 1.00 97.38 95 LEU A N 1
ATOM 733 C CA . LEU A 1 95 ? -2.739 -8.939 13.030 1.00 97.38 95 LEU A CA 1
ATOM 734 C C . LEU A 1 95 ? -2.503 -7.882 11.949 1.00 97.38 95 LEU A C 1
ATOM 736 O O . LEU A 1 95 ? -3.454 -7.416 11.326 1.00 97.38 95 LEU A O 1
ATOM 740 N N . HIS A 1 96 ? -1.237 -7.548 11.687 1.00 96.38 96 HIS A N 1
ATOM 741 C CA . HIS A 1 96 ? -0.865 -6.604 10.631 1.00 96.38 96 HIS A CA 1
ATOM 742 C C . HIS A 1 96 ? -1.444 -7.012 9.269 1.00 96.38 96 HIS A C 1
ATOM 744 O O . HIS A 1 96 ? -2.100 -6.204 8.615 1.00 96.38 96 HIS A O 1
ATOM 750 N N . ARG A 1 97 ? -1.302 -8.287 8.884 1.00 94.62 97 ARG A N 1
ATOM 751 C CA . ARG A 1 97 ? -1.876 -8.819 7.637 1.00 94.62 97 ARG A CA 1
ATOM 752 C C . ARG A 1 97 ? -3.394 -8.691 7.587 1.00 94.62 97 ARG A C 1
ATOM 754 O O . ARG A 1 97 ? -3.917 -8.351 6.532 1.00 94.62 97 ARG A O 1
ATOM 761 N N . ALA A 1 98 ? -4.090 -8.965 8.690 1.00 96.25 98 ALA A N 1
ATOM 762 C CA . ALA A 1 98 ? -5.544 -8.846 8.748 1.00 96.25 98 ALA A CA 1
ATOM 763 C C . ALA A 1 98 ? -6.000 -7.392 8.564 1.00 96.25 98 ALA A C 1
ATOM 765 O O . ALA A 1 98 ? -6.897 -7.141 7.763 1.00 96.25 98 ALA A O 1
ATOM 766 N N . VAL A 1 99 ? -5.339 -6.439 9.231 1.00 96.81 99 VAL A N 1
ATOM 767 C CA . VAL A 1 99 ? -5.619 -5.001 9.076 1.00 96.81 99 VAL A CA 1
ATOM 768 C C . VAL A 1 99 ? -5.379 -4.554 7.634 1.00 96.81 99 VAL A C 1
ATOM 770 O O . VAL A 1 99 ? -6.256 -3.949 7.023 1.00 96.81 99 VAL A O 1
ATOM 773 N N . VAL A 1 100 ? -4.230 -4.901 7.046 1.00 95.44 100 VAL A N 1
ATOM 774 C CA . VAL A 1 100 ? -3.904 -4.540 5.655 1.00 95.44 100 VAL A CA 1
ATOM 775 C C . VAL A 1 100 ? -4.899 -5.160 4.673 1.00 95.44 100 VAL A C 1
ATOM 777 O O . VAL A 1 100 ? -5.367 -4.473 3.769 1.00 95.44 100 VAL A O 1
ATOM 780 N N . ALA A 1 101 ? -5.268 -6.431 4.850 1.00 94.00 101 ALA A N 1
ATOM 781 C CA . ALA A 1 101 ? -6.243 -7.100 3.990 1.00 94.00 101 ALA A CA 1
ATOM 782 C C . ALA A 1 101 ? -7.632 -6.443 4.060 1.00 94.00 101 ALA A C 1
ATOM 784 O O . ALA A 1 101 ? -8.283 -6.255 3.027 1.00 94.00 101 ALA A O 1
ATOM 785 N N . ALA A 1 102 ? -8.071 -6.051 5.256 1.00 95.62 102 ALA A N 1
ATOM 786 C CA . ALA A 1 102 ? -9.354 -5.390 5.442 1.00 95.62 102 ALA A CA 1
ATOM 787 C C . ALA A 1 102 ? -9.361 -3.985 4.809 1.00 95.62 102 ALA A C 1
ATOM 789 O O . ALA A 1 102 ? -10.248 -3.665 4.016 1.00 95.62 102 ALA A O 1
ATOM 790 N N . LEU A 1 103 ? -8.300 -3.199 5.018 1.00 95.69 103 LEU A N 1
ATOM 791 C CA . LEU A 1 103 ? -8.130 -1.897 4.366 1.00 95.69 103 LEU A CA 1
ATOM 792 C C . LEU A 1 103 ? -8.051 -2.009 2.831 1.00 95.69 103 LEU A C 1
ATOM 794 O O . LEU A 1 103 ? -8.617 -1.185 2.115 1.00 95.69 103 LEU A O 1
ATOM 798 N N . ILE A 1 104 ? -7.385 -3.040 2.299 1.00 94.50 104 ILE A N 1
ATOM 799 C CA . ILE A 1 104 ? -7.318 -3.312 0.853 1.00 94.50 104 ILE A CA 1
ATOM 800 C C . ILE A 1 104 ? -8.695 -3.652 0.283 1.00 94.50 104 ILE A C 1
ATOM 802 O O . ILE A 1 104 ? -9.012 -3.240 -0.838 1.00 94.50 104 ILE A O 1
ATOM 806 N N . THR A 1 105 ? -9.515 -4.381 1.039 1.00 93.12 105 THR A N 1
ATOM 807 C CA . THR A 1 105 ? -10.895 -4.696 0.653 1.00 93.12 105 THR A CA 1
ATOM 808 C C . THR A 1 105 ? -11.699 -3.406 0.515 1.00 93.12 105 THR A C 1
ATOM 810 O O . THR A 1 105 ? -12.222 -3.120 -0.562 1.00 93.12 105 THR A O 1
ATOM 813 N N . GLN A 1 106 ? -11.663 -2.548 1.536 1.00 93.62 106 GLN A N 1
ATOM 814 C CA . GLN A 1 106 ? -12.353 -1.257 1.514 1.00 93.62 106 GLN A CA 1
ATOM 815 C C . GLN A 1 106 ? -11.845 -0.320 0.416 1.00 93.62 106 GLN A C 1
ATOM 817 O O . GLN A 1 106 ? -12.632 0.320 -0.282 1.00 93.62 106 GLN A O 1
ATOM 822 N N . TRP A 1 107 ? -10.529 -0.268 0.202 1.00 94.12 107 TRP A N 1
ATOM 823 C CA . TRP A 1 107 ? -9.932 0.485 -0.897 1.00 94.12 107 TRP A CA 1
ATOM 824 C C . TRP A 1 107 ? -10.411 -0.014 -2.262 1.00 94.12 107 TRP A C 1
ATOM 826 O O . TRP A 1 107 ? -10.700 0.779 -3.159 1.00 94.12 107 TRP A O 1
ATOM 836 N N . THR A 1 108 ? -10.527 -1.330 -2.432 1.00 92.56 108 THR A N 1
ATOM 837 C CA . THR A 1 108 ? -11.015 -1.941 -3.674 1.00 92.56 108 THR A CA 1
ATOM 838 C C . THR A 1 108 ? -12.486 -1.607 -3.915 1.00 92.56 108 THR A C 1
ATOM 840 O O . THR A 1 108 ? -12.855 -1.252 -5.038 1.00 92.56 108 THR A O 1
ATOM 843 N N . ASP A 1 109 ? -13.311 -1.635 -2.870 1.00 91.94 109 ASP A N 1
ATOM 844 C CA . ASP A 1 109 ? -14.723 -1.259 -2.944 1.00 91.94 109 ASP A CA 1
ATOM 845 C C . ASP A 1 109 ? -14.904 0.231 -3.245 1.00 91.94 109 ASP A C 1
ATOM 847 O O . ASP A 1 109 ? -15.718 0.599 -4.097 1.00 91.94 109 ASP A O 1
ATOM 851 N N . LEU A 1 110 ? -14.089 1.096 -2.633 1.00 92.56 110 LEU A N 1
ATOM 852 C CA . LEU A 1 110 ? -14.042 2.519 -2.958 1.00 92.56 110 LEU A CA 1
ATOM 853 C C . LEU A 1 110 ? -13.669 2.730 -4.433 1.00 92.56 110 LEU A C 1
ATOM 855 O O . LEU A 1 110 ? -14.387 3.418 -5.158 1.00 92.56 110 LEU A O 1
ATOM 859 N N . LYS A 1 111 ? -12.608 2.078 -4.928 1.00 92.00 111 LYS A N 1
ATOM 860 C CA . LYS A 1 111 ? -12.252 2.140 -6.356 1.00 92.00 111 LYS A CA 1
ATOM 861 C C . LYS A 1 111 ? -13.414 1.682 -7.246 1.00 92.00 111 LYS A C 1
ATOM 863 O O . LYS A 1 111 ? -13.654 2.308 -8.277 1.00 92.00 111 LYS A O 1
ATOM 868 N N . ARG A 1 112 ? -14.166 0.644 -6.858 1.00 91.56 112 ARG A N 1
ATOM 869 C CA . ARG A 1 112 ? -15.336 0.158 -7.613 1.00 91.56 112 ARG A CA 1
ATOM 870 C C . ARG A 1 112 ? -16.453 1.203 -7.678 1.00 91.56 112 ARG A C 1
ATOM 872 O O . ARG A 1 112 ? -16.940 1.471 -8.772 1.00 91.56 112 ARG A O 1
ATOM 879 N N . ARG A 1 113 ? -16.796 1.849 -6.554 1.00 91.38 113 ARG A N 1
ATOM 880 C CA . ARG A 1 113 ? -17.801 2.934 -6.497 1.00 91.38 113 ARG A CA 1
ATOM 881 C C . ARG A 1 113 ? -17.453 4.114 -7.413 1.00 91.38 113 ARG A C 1
ATOM 883 O O . ARG A 1 113 ? -18.347 4.735 -7.974 1.00 91.38 113 ARG A O 1
ATOM 890 N N . HIS A 1 114 ? -16.162 4.384 -7.609 1.00 90.44 114 HIS A N 1
ATOM 891 C CA . HIS A 1 114 ? -15.670 5.459 -8.478 1.00 90.44 114 HIS A CA 1
ATOM 892 C C . HIS A 1 114 ? -15.373 5.024 -9.928 1.00 90.44 114 HIS A C 1
ATOM 894 O O . HIS A 1 114 ? -14.824 5.813 -10.700 1.00 90.44 114 HIS A O 1
ATOM 900 N N . GLY A 1 115 ? -15.699 3.785 -10.319 1.00 87.75 115 GLY A N 1
ATOM 901 C CA . GLY A 1 115 ? -15.424 3.278 -11.670 1.00 87.75 115 GLY A CA 1
ATOM 902 C C . GLY A 1 115 ? -13.927 3.139 -11.987 1.00 87.75 115 GLY A C 1
ATOM 903 O O . GLY A 1 115 ? -13.518 3.242 -13.141 1.00 87.75 115 GLY A O 1
ATOM 904 N N . LEU A 1 116 ? -13.100 2.945 -10.957 1.00 87.12 116 LEU A N 1
ATOM 905 C CA . LEU A 1 116 ? -11.642 2.777 -11.032 1.00 87.12 116 LEU A CA 1
ATOM 906 C C . LEU A 1 116 ? -11.205 1.316 -10.821 1.00 87.12 116 LEU A C 1
ATOM 908 O O . LEU A 1 116 ? -10.008 1.025 -10.804 1.00 87.12 116 LEU A O 1
ATOM 912 N N . TYR A 1 117 ? -12.163 0.404 -10.629 1.00 85.12 117 TYR A N 1
ATOM 913 C CA . TYR A 1 117 ? -11.941 -1.035 -10.509 1.00 85.12 117 TYR A CA 1
ATOM 914 C C . TYR A 1 117 ? -12.882 -1.813 -11.459 1.00 85.12 117 TYR A C 1
ATOM 916 O O . TYR A 1 117 ? -14.065 -1.470 -11.511 1.00 85.12 117 TYR A O 1
ATOM 924 N N . PRO A 1 118 ? -12.412 -2.865 -12.167 1.00 76.56 118 PRO A N 1
ATOM 925 C CA . PRO A 1 118 ? -11.041 -3.388 -12.156 1.00 76.56 118 PRO A CA 1
ATOM 926 C C . PRO A 1 118 ? -10.038 -2.358 -12.700 1.00 76.56 118 PRO A C 1
ATOM 928 O O . PRO A 1 118 ? -10.425 -1.487 -13.481 1.00 76.56 118 PRO A O 1
ATOM 931 N N . PRO A 1 119 ? -8.766 -2.396 -12.261 1.00 71.44 119 PRO A N 1
ATOM 932 C CA . PRO A 1 119 ? -7.775 -1.430 -12.719 1.00 71.44 119 PRO A CA 1
ATOM 933 C C . PRO A 1 119 ? -7.663 -1.485 -14.251 1.00 71.44 119 PRO A C 1
ATOM 935 O O . PRO A 1 119 ? -7.746 -2.579 -14.827 1.00 71.44 119 PRO A O 1
ATOM 938 N N . PRO A 1 120 ? -7.476 -0.338 -14.933 1.00 62.06 120 PRO A N 1
ATOM 939 C CA . PRO A 1 120 ? -7.467 -0.308 -16.386 1.00 62.06 120 PRO A CA 1
ATOM 940 C C . PRO A 1 120 ? -6.384 -1.225 -16.943 1.00 62.06 120 PRO A C 1
ATOM 942 O O . PRO A 1 120 ? -5.190 -1.088 -16.663 1.00 62.06 120 PRO A O 1
ATOM 945 N N . GLN A 1 121 ? -6.820 -2.152 -17.782 1.00 61.06 121 GLN A N 1
ATOM 946 C CA . GLN A 1 121 ? -5.951 -2.934 -18.644 1.00 61.06 121 GLN A CA 1
ATOM 947 C C . GLN A 1 121 ? -5.668 -2.068 -19.873 1.00 61.06 121 GLN A C 1
ATOM 949 O O . GLN A 1 121 ? -6.581 -1.407 -20.366 1.00 61.06 121 GLN A O 1
ATOM 954 N N . ARG A 1 122 ? -4.418 -2.007 -20.363 1.00 51.69 122 ARG A N 1
ATOM 955 C CA . ARG A 1 122 ? -4.131 -1.242 -21.592 1.00 51.69 122 ARG A CA 1
ATOM 956 C C . ARG A 1 122 ? -5.101 -1.696 -22.690 1.00 51.69 122 ARG A C 1
ATOM 958 O O . ARG A 1 122 ? -5.086 -2.869 -23.059 1.00 51.69 122 ARG A O 1
ATOM 965 N N . ALA A 1 123 ? -5.889 -0.763 -23.222 1.00 43.09 123 ALA A N 1
ATOM 966 C CA . ALA A 1 123 ? -6.592 -0.965 -24.477 1.00 43.09 123 ALA A CA 1
ATOM 967 C C . ALA A 1 123 ? -5.558 -1.242 -25.580 1.00 43.09 123 ALA A C 1
ATOM 969 O O . ALA A 1 123 ? -4.464 -0.660 -25.579 1.00 43.09 123 ALA A O 1
ATOM 970 N N . LYS A 1 124 ? -5.893 -2.144 -26.510 1.00 41.88 124 LYS A N 1
ATOM 971 C CA . LYS A 1 124 ? -5.173 -2.247 -27.785 1.00 41.88 124 LYS A CA 1
ATOM 972 C C . LYS A 1 124 ? -5.179 -0.862 -28.450 1.00 41.88 124 LYS A C 1
ATOM 974 O O . LYS A 1 124 ? -6.087 -0.069 -28.225 1.00 41.88 124 LYS A O 1
ATOM 979 N N . SER A 1 125 ? -4.095 -0.564 -29.152 1.00 42.56 125 SER A N 1
ATOM 980 C CA . SER A 1 125 ? -3.638 0.755 -29.596 1.00 42.56 125 SER A CA 1
ATOM 981 C C . SER A 1 125 ? -4.556 1.462 -30.602 1.00 42.56 125 SER A C 1
ATOM 983 O O . SER A 1 125 ? -4.141 1.701 -31.730 1.00 42.56 125 SER A O 1
ATOM 985 N N . ASP A 1 126 ? -5.747 1.859 -30.173 1.00 41.81 126 ASP A N 1
ATOM 986 C CA . ASP A 1 126 ? -6.599 2.796 -30.898 1.00 41.81 126 ASP A CA 1
ATOM 987 C C . ASP A 1 126 ? -6.678 4.085 -30.067 1.00 41.81 126 ASP A C 1
ATOM 989 O O . ASP A 1 126 ? -6.867 4.034 -28.850 1.00 41.81 126 ASP A O 1
ATOM 993 N N . GLY A 1 127 ? -6.482 5.252 -30.693 1.00 44.94 127 GLY A N 1
ATOM 994 C CA . GLY A 1 127 ? -6.299 6.555 -30.021 1.00 44.94 127 GLY A CA 1
ATOM 995 C C . GLY A 1 127 ? -7.382 6.951 -29.003 1.00 44.94 127 GLY A C 1
ATOM 996 O O . GLY A 1 127 ? -7.124 7.768 -28.120 1.00 44.94 127 GLY A O 1
ATOM 997 N N . VAL A 1 128 ? -8.550 6.306 -29.050 1.00 43.78 128 VAL A N 1
ATOM 998 C CA . VAL A 1 128 ? -9.632 6.397 -28.055 1.00 43.78 128 VAL A CA 1
ATOM 999 C C . VAL A 1 128 ? -9.160 5.976 -26.650 1.00 43.78 128 VAL A C 1
ATOM 1001 O O . VAL A 1 128 ? -9.543 6.591 -25.659 1.00 43.78 128 VAL A O 1
ATOM 1004 N N . GLY A 1 129 ? -8.255 4.996 -26.540 1.00 52.16 129 GLY A N 1
ATOM 1005 C CA . GLY A 1 129 ? -7.783 4.462 -25.257 1.00 52.16 129 GLY A CA 1
ATOM 1006 C C . GLY A 1 129 ? -6.860 5.391 -24.455 1.00 52.16 129 GLY A C 1
ATOM 1007 O O . GLY A 1 129 ? -6.754 5.235 -23.239 1.00 52.16 129 GLY A O 1
ATOM 1008 N N . VAL A 1 130 ? -6.202 6.366 -25.095 1.00 49.06 130 VAL A N 1
ATOM 1009 C CA . VAL A 1 130 ? -5.287 7.307 -24.414 1.00 49.06 130 VAL A CA 1
ATOM 1010 C C . VAL A 1 130 ? -6.066 8.392 -23.666 1.00 49.06 130 VAL A C 1
ATOM 1012 O O . VAL A 1 130 ? -5.731 8.687 -22.518 1.00 49.06 130 VAL A O 1
ATOM 1015 N N . ALA A 1 131 ? -7.136 8.924 -24.271 1.00 47.84 131 ALA A N 1
ATOM 1016 C CA . ALA A 1 131 ? -8.054 9.854 -23.610 1.00 47.84 131 ALA A CA 1
ATOM 1017 C C . ALA A 1 131 ? -8.723 9.182 -22.398 1.00 47.84 131 ALA A C 1
ATOM 1019 O O . ALA A 1 131 ? -8.642 9.693 -21.285 1.00 47.84 131 ALA A O 1
ATOM 1020 N N . THR A 1 132 ? -9.220 7.949 -22.563 1.00 64.94 132 THR A N 1
ATOM 1021 C CA . THR A 1 132 ? -9.805 7.176 -21.456 1.00 64.94 132 THR A CA 1
ATOM 1022 C C . THR A 1 132 ? -8.795 6.882 -20.339 1.00 64.94 132 THR A C 1
ATOM 1024 O O . THR A 1 132 ? -9.139 6.943 -19.161 1.00 64.94 132 THR A O 1
ATOM 1027 N N . ALA A 1 133 ? -7.533 6.581 -20.668 1.00 64.38 133 ALA A N 1
ATOM 1028 C CA . ALA A 1 133 ? -6.498 6.327 -19.663 1.00 64.38 133 ALA A CA 1
ATOM 1029 C C . ALA A 1 133 ? -6.117 7.586 -18.867 1.00 64.38 133 ALA A C 1
ATOM 1031 O O . ALA A 1 133 ? -5.852 7.494 -17.664 1.00 64.38 133 ALA A O 1
ATOM 1032 N N . ARG A 1 134 ? -6.098 8.754 -19.523 1.00 67.88 134 ARG A N 1
ATOM 1033 C CA . ARG A 1 134 ? -5.899 10.048 -18.864 1.00 67.88 134 ARG A CA 1
ATOM 1034 C C . ARG A 1 134 ? -7.051 10.349 -17.907 1.00 67.88 134 ARG A C 1
ATOM 1036 O O . ARG A 1 134 ? -6.786 10.604 -16.736 1.00 67.88 134 ARG A O 1
ATOM 1043 N N . ASP A 1 135 ? -8.291 10.199 -18.363 1.00 76.50 135 ASP A N 1
ATOM 1044 C CA . ASP A 1 135 ? -9.487 10.445 -17.550 1.00 76.50 135 ASP A CA 1
ATOM 1045 C C . ASP A 1 135 ? -9.535 9.546 -16.309 1.00 76.50 135 ASP A C 1
ATOM 1047 O O . ASP A 1 135 ? -9.852 9.993 -15.207 1.00 76.50 135 ASP A O 1
ATOM 1051 N N . ILE A 1 136 ? -9.185 8.262 -16.455 1.00 76.75 136 ILE A N 1
ATOM 1052 C CA . ILE A 1 136 ? -9.126 7.331 -15.319 1.00 76.75 136 ILE A CA 1
ATOM 1053 C C . ILE A 1 136 ? -8.061 7.773 -14.309 1.00 76.75 136 ILE A C 1
ATOM 1055 O O . ILE A 1 136 ? -8.309 7.738 -13.103 1.00 76.75 136 ILE A O 1
ATOM 1059 N N . ARG A 1 137 ? -6.889 8.219 -14.775 1.00 77.12 137 ARG A N 1
ATOM 1060 C CA . ARG A 1 137 ? -5.822 8.706 -13.893 1.00 77.12 137 ARG A CA 1
ATOM 1061 C C . ARG A 1 137 ? -6.225 10.000 -13.182 1.00 77.12 137 ARG A C 1
ATOM 1063 O O . ARG A 1 137 ? -5.992 10.121 -11.982 1.00 77.12 137 ARG A O 1
ATOM 1070 N N . GLU A 1 138 ? -6.865 10.936 -13.876 1.00 81.38 138 GLU A N 1
ATOM 1071 C CA . GLU A 1 138 ? -7.381 12.170 -13.271 1.00 81.38 138 GLU A CA 1
ATOM 1072 C C . GLU A 1 138 ? -8.439 11.869 -12.200 1.00 81.38 138 GLU A C 1
ATOM 1074 O O . GLU A 1 138 ? -8.343 12.385 -11.083 1.00 81.38 138 GLU A O 1
ATOM 1079 N N . ARG A 1 139 ? -9.375 10.949 -12.476 1.00 86.44 139 ARG A N 1
ATOM 1080 C CA . ARG A 1 139 ? -10.341 10.460 -11.478 1.00 86.44 139 ARG A CA 1
ATOM 1081 C C . ARG A 1 139 ? -9.666 9.786 -10.286 1.00 86.44 139 ARG A C 1
ATOM 1083 O O . ARG A 1 139 ? -10.082 10.009 -9.153 1.00 86.44 139 ARG A O 1
ATOM 1090 N N . TYR A 1 140 ? -8.613 9.001 -10.508 1.00 85.62 140 TYR A N 1
ATOM 1091 C CA . TYR A 1 140 ? -7.850 8.387 -9.420 1.00 85.62 140 TYR A CA 1
ATOM 1092 C C . TYR A 1 140 ? -7.143 9.428 -8.542 1.00 85.62 140 TYR A C 1
ATOM 1094 O O . TYR A 1 140 ? -7.211 9.350 -7.318 1.00 85.62 140 TYR A O 1
ATOM 1102 N N . HIS A 1 141 ? -6.524 10.450 -9.136 1.00 86.50 141 HIS A N 1
ATOM 1103 C CA . HIS A 1 141 ? -5.940 11.550 -8.365 1.00 86.50 141 HIS A CA 1
ATOM 1104 C C . HIS A 1 141 ? -7.001 12.367 -7.618 1.00 86.50 141 HIS A C 1
ATOM 1106 O O . HIS A 1 141 ? -6.751 12.806 -6.497 1.00 86.50 141 HIS A O 1
ATOM 1112 N N . ALA A 1 142 ? -8.187 12.562 -8.201 1.00 86.75 142 ALA A N 1
ATOM 1113 C CA . ALA A 1 142 ? -9.313 13.172 -7.498 1.00 86.75 142 ALA A CA 1
ATOM 1114 C C . ALA A 1 142 ? -9.760 12.315 -6.302 1.00 86.75 142 ALA A C 1
ATOM 1116 O O . ALA A 1 142 ? -9.956 12.856 -5.215 1.00 86.75 142 ALA A O 1
ATOM 1117 N N . LEU A 1 143 ? -9.824 10.987 -6.463 1.00 90.88 143 LEU A N 1
ATOM 1118 C CA . LEU A 1 143 ? -10.124 10.060 -5.373 1.00 90.88 143 LEU A CA 1
ATOM 1119 C C . LEU A 1 143 ? -9.093 10.167 -4.243 1.00 90.88 143 LEU A C 1
ATOM 1121 O O . LEU A 1 143 ? -9.479 10.307 -3.086 1.00 90.88 143 LEU A O 1
ATOM 1125 N N . LEU A 1 144 ? -7.796 10.184 -4.562 1.00 88.56 144 LEU A N 1
ATOM 1126 C CA . LEU A 1 144 ? -6.726 10.350 -3.568 1.00 88.56 144 LEU A CA 1
ATOM 1127 C C . LEU A 1 144 ? -6.795 11.680 -2.804 1.00 88.56 144 LEU A C 1
ATOM 1129 O O . LEU A 1 144 ? -6.273 11.761 -1.698 1.00 88.56 144 LEU A O 1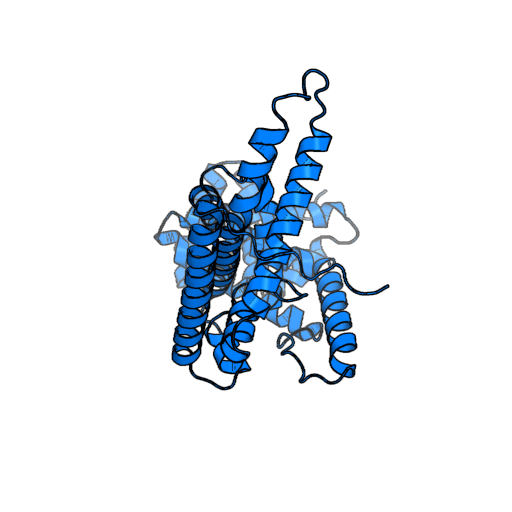
ATOM 1133 N N . ARG A 1 145 ? -7.422 12.716 -3.374 1.00 88.38 145 ARG A N 1
ATOM 1134 C CA . ARG A 1 145 ? -7.648 14.011 -2.710 1.00 88.38 145 ARG A CA 1
ATOM 1135 C C . ARG A 1 145 ? -8.959 14.077 -1.925 1.00 88.38 145 ARG A C 1
ATOM 1137 O O . ARG A 1 145 ? -9.151 15.020 -1.165 1.00 88.38 145 ARG A O 1
ATOM 1144 N N . SER A 1 146 ? -9.856 13.108 -2.100 1.00 89.62 146 SER A N 1
ATOM 1145 C CA . SER A 1 146 ? -11.106 13.041 -1.338 1.00 89.62 146 SER A CA 1
ATOM 1146 C C . SER A 1 146 ? -10.851 12.655 0.130 1.00 89.62 146 SER A C 1
ATOM 1148 O O . SER A 1 146 ? -9.845 11.999 0.423 1.00 89.62 146 SER A O 1
ATOM 1150 N N . PRO A 1 147 ? -11.752 13.002 1.068 1.00 90.00 147 PRO A N 1
ATOM 1151 C CA . PRO A 1 147 ? -11.625 12.586 2.465 1.00 90.00 147 PRO A CA 1
ATOM 1152 C C . PRO A 1 147 ? -11.543 11.061 2.642 1.00 90.00 147 PRO A C 1
ATOM 1154 O O . PRO A 1 147 ? -10.648 10.594 3.342 1.00 90.00 147 PRO A O 1
ATOM 1157 N N . GLU A 1 148 ? -12.411 10.298 1.959 1.00 92.00 148 GLU A N 1
ATOM 1158 C CA . GLU A 1 148 ? -12.424 8.822 1.984 1.00 92.00 148 GLU A CA 1
ATOM 1159 C C . GLU A 1 148 ? -11.123 8.245 1.416 1.00 92.00 148 GLU A C 1
ATOM 1161 O O . GLU A 1 148 ? -10.456 7.426 2.050 1.00 92.00 148 GLU A O 1
ATOM 1166 N N . GLY A 1 149 ? -10.746 8.690 0.214 1.00 91.69 149 GLY A N 1
ATOM 1167 C CA . GLY A 1 149 ? -9.604 8.124 -0.490 1.00 91.69 149 GLY A CA 1
ATOM 1168 C C . GLY A 1 149 ? -8.269 8.481 0.152 1.00 91.69 149 GLY A C 1
ATOM 1169 O O . GLY A 1 149 ? -7.393 7.625 0.233 1.00 91.69 149 GLY A O 1
ATOM 1170 N N . SER A 1 150 ? -8.117 9.709 0.651 1.00 89.75 150 SER A N 1
ATOM 1171 C CA . SER A 1 150 ? -6.893 10.123 1.342 1.00 89.75 150 SER A CA 1
ATOM 1172 C C . SER A 1 150 ? -6.727 9.445 2.703 1.00 89.75 150 SER A C 1
ATOM 1174 O O . SER A 1 150 ? -5.597 9.115 3.060 1.00 89.75 150 SER A O 1
ATOM 1176 N N . LEU A 1 151 ? -7.827 9.189 3.425 1.00 92.44 151 LEU A N 1
ATOM 1177 C CA . LEU A 1 151 ? -7.809 8.423 4.669 1.00 92.44 151 LEU A CA 1
ATOM 1178 C C . LEU A 1 151 ? -7.381 6.977 4.396 1.00 92.44 151 LEU A C 1
ATOM 1180 O O . LEU A 1 151 ? -6.347 6.551 4.895 1.00 92.44 151 LEU A O 1
ATOM 1184 N N . LEU A 1 152 ? -8.102 6.249 3.536 1.00 94.19 152 LEU A N 1
ATOM 1185 C CA . LEU A 1 152 ? -7.799 4.840 3.260 1.00 94.19 152 LEU A CA 1
ATOM 1186 C C . LEU A 1 152 ? -6.413 4.638 2.638 1.00 94.19 152 LEU A C 1
ATOM 1188 O O . LEU A 1 152 ? -5.659 3.782 3.098 1.00 94.19 152 LEU A O 1
ATOM 1192 N N . ALA A 1 153 ? -6.052 5.419 1.613 1.00 91.88 153 ALA A N 1
ATOM 1193 C CA . ALA A 1 153 ? -4.744 5.292 0.974 1.00 91.88 153 ALA A CA 1
ATOM 1194 C C . ALA A 1 153 ? -3.610 5.674 1.933 1.00 91.88 153 ALA A C 1
ATOM 1196 O O . ALA A 1 153 ? -2.611 4.961 2.004 1.00 91.88 153 ALA A O 1
ATOM 1197 N N . GLY A 1 154 ? -3.770 6.763 2.694 1.00 91.75 154 GLY A N 1
ATOM 1198 C CA . GLY A 1 154 ? -2.788 7.196 3.688 1.00 91.75 154 GLY A CA 1
ATOM 1199 C C . GLY A 1 154 ? -2.566 6.138 4.767 1.00 91.75 154 GLY A C 1
ATOM 1200 O O . GLY A 1 154 ? -1.429 5.737 5.011 1.00 91.75 154 GLY A O 1
ATOM 1201 N N . THR A 1 155 ? -3.648 5.613 5.348 1.00 95.94 155 THR A N 1
ATOM 1202 C CA . THR A 1 155 ? -3.581 4.548 6.354 1.00 95.94 155 THR A CA 1
ATOM 1203 C C . THR A 1 155 ? -2.948 3.274 5.796 1.00 95.94 155 THR A C 1
ATOM 1205 O O . THR A 1 155 ? -2.082 2.703 6.453 1.00 95.94 155 THR A O 1
ATOM 1208 N N . LEU A 1 156 ? -3.315 2.844 4.582 1.00 94.62 156 LEU A N 1
ATOM 1209 C CA . LEU A 1 156 ? -2.716 1.674 3.925 1.00 94.62 156 LEU A CA 1
ATOM 1210 C C . LEU A 1 156 ? -1.206 1.818 3.744 1.00 94.62 156 LEU A C 1
ATOM 1212 O O . LEU A 1 156 ? -0.455 0.900 4.068 1.00 94.62 156 LEU A O 1
ATOM 1216 N N . LEU A 1 157 ? -0.752 2.966 3.239 1.00 91.19 157 LEU A N 1
ATOM 1217 C CA . LEU A 1 157 ? 0.674 3.214 3.041 1.00 91.19 157 LEU A CA 1
ATOM 1218 C C . LEU A 1 157 ? 1.432 3.259 4.366 1.00 91.19 157 LEU A C 1
ATOM 1220 O O . LEU A 1 157 ? 2.538 2.733 4.448 1.00 91.19 157 LEU A O 1
ATOM 1224 N N . LEU A 1 158 ? 0.833 3.829 5.412 1.00 94.31 158 LEU A N 1
ATOM 1225 C CA . LEU A 1 158 ? 1.454 3.893 6.733 1.00 94.31 158 LEU A CA 1
ATOM 1226 C C . LEU A 1 158 ? 1.459 2.553 7.467 1.00 94.31 158 LEU A C 1
ATOM 1228 O O . LEU A 1 158 ? 2.415 2.257 8.182 1.00 94.31 158 LEU A O 1
ATOM 1232 N N . ALA A 1 159 ? 0.453 1.706 7.247 1.00 95.00 159 ALA A N 1
ATOM 1233 C CA . ALA A 1 159 ? 0.483 0.318 7.699 1.00 95.00 159 ALA A CA 1
ATOM 1234 C C . ALA A 1 159 ? 1.654 -0.453 7.055 1.00 95.00 159 ALA A C 1
ATOM 1236 O O . ALA A 1 159 ? 2.210 -1.365 7.668 1.00 95.00 159 ALA A O 1
ATOM 1237 N N . GLU A 1 160 ? 2.102 -0.045 5.867 1.00 92.31 160 GLU A N 1
ATOM 1238 C CA . GLU A 1 160 ? 3.257 -0.605 5.153 1.00 92.31 160 GLU A CA 1
ATOM 1239 C C . GLU A 1 160 ? 4.563 0.195 5.332 1.00 92.31 160 GLU A C 1
ATOM 1241 O O . GLU A 1 160 ? 5.584 -0.168 4.748 1.00 92.31 160 GLU A O 1
ATOM 1246 N N . ASP A 1 161 ? 4.580 1.242 6.164 1.00 91.81 161 ASP A N 1
ATOM 1247 C CA . ASP A 1 161 ? 5.706 2.181 6.298 1.00 91.81 161 ASP A CA 1
ATOM 1248 C C . ASP A 1 161 ? 7.031 1.486 6.640 1.00 91.81 161 ASP A C 1
ATOM 1250 O O . ASP A 1 161 ? 8.048 1.711 5.984 1.00 91.81 161 ASP A O 1
ATOM 1254 N N . ALA A 1 162 ? 7.026 0.572 7.616 1.00 90.38 162 ALA A N 1
ATOM 1255 C CA . ALA A 1 162 ? 8.232 -0.153 8.014 1.00 90.38 162 ALA A CA 1
ATOM 1256 C C . ALA A 1 162 ? 8.779 -1.039 6.882 1.00 90.38 162 ALA A C 1
ATOM 1258 O O . ALA A 1 162 ? 9.994 -1.197 6.738 1.00 90.38 162 ALA A O 1
ATOM 1259 N N . LEU A 1 163 ? 7.890 -1.601 6.060 1.00 86.44 163 LEU A N 1
ATOM 1260 C CA . LEU A 1 163 ? 8.252 -2.426 4.915 1.00 86.44 163 LEU A CA 1
ATOM 1261 C C . LEU A 1 163 ? 8.802 -1.566 3.772 1.00 86.44 163 LEU A C 1
ATOM 1263 O O . LEU A 1 163 ? 9.867 -1.884 3.237 1.00 86.44 163 LEU A O 1
ATOM 1267 N N . ILE A 1 164 ? 8.123 -0.466 3.438 1.00 85.69 164 ILE A N 1
ATOM 1268 C CA . ILE A 1 164 ? 8.564 0.497 2.422 1.00 85.69 164 ILE A CA 1
ATOM 1269 C C . ILE A 1 164 ? 9.934 1.063 2.803 1.00 85.69 164 ILE A C 1
ATOM 1271 O O . ILE A 1 164 ? 10.846 1.070 1.975 1.00 85.69 164 ILE A O 1
ATOM 1275 N N . ALA A 1 165 ? 10.118 1.476 4.058 1.00 85.81 165 ALA A N 1
ATOM 1276 C CA . ALA A 1 165 ? 11.395 1.962 4.566 1.00 85.81 165 ALA A CA 1
ATOM 1277 C C . ALA A 1 165 ? 12.485 0.885 4.458 1.00 85.81 165 ALA A C 1
ATOM 1279 O O . ALA A 1 165 ? 13.547 1.142 3.899 1.00 85.81 165 ALA A O 1
ATOM 1280 N N . ALA A 1 166 ? 12.213 -0.347 4.902 1.00 84.38 166 ALA A N 1
ATOM 1281 C CA . ALA A 1 166 ? 13.190 -1.432 4.837 1.00 84.38 166 ALA A CA 1
ATOM 1282 C C . ALA A 1 166 ? 13.624 -1.766 3.399 1.00 84.38 166 ALA A C 1
ATOM 1284 O O . ALA A 1 166 ? 14.812 -2.006 3.156 1.00 84.38 166 ALA A O 1
ATOM 1285 N N . GLU A 1 167 ? 12.693 -1.789 2.441 1.00 77.44 167 GLU A N 1
ATOM 1286 C CA . GLU A 1 167 ? 13.027 -1.982 1.027 1.00 77.44 167 GLU A CA 1
ATOM 1287 C C . GLU A 1 167 ? 13.775 -0.771 0.455 1.00 77.44 167 GLU A C 1
ATOM 1289 O O . GLU A 1 167 ? 14.760 -0.959 -0.255 1.00 77.44 167 GLU A O 1
ATOM 1294 N N . THR A 1 168 ? 13.407 0.455 0.833 1.00 78.12 168 THR A N 1
ATOM 1295 C CA . THR A 1 168 ? 14.122 1.682 0.441 1.00 78.12 168 THR A CA 1
ATOM 1296 C C . THR A 1 168 ? 15.569 1.670 0.945 1.00 78.12 168 THR A C 1
ATOM 1298 O O . THR A 1 168 ? 16.499 1.823 0.162 1.00 78.12 168 THR A O 1
ATOM 1301 N N . SER A 1 169 ? 15.831 1.355 2.213 1.00 80.19 169 SER A N 1
ATOM 1302 C CA . SER A 1 169 ? 17.211 1.312 2.718 1.00 80.19 169 SER A CA 1
ATOM 1303 C C . SER A 1 169 ? 18.018 0.132 2.143 1.00 80.19 169 SER A C 1
ATOM 1305 O O . SER A 1 169 ? 19.249 0.183 2.053 1.00 80.19 169 SER A O 1
ATOM 1307 N N . ARG A 1 170 ? 17.374 -0.976 1.735 1.00 75.00 170 ARG A N 1
ATOM 1308 C CA . ARG A 1 170 ? 18.051 -2.059 0.981 1.00 75.00 170 ARG A CA 1
ATOM 1309 C C . ARG A 1 170 ? 18.551 -1.575 -0.379 1.00 75.00 170 ARG A C 1
ATOM 1311 O O . ARG A 1 170 ? 19.577 -2.060 -0.851 1.00 75.00 170 ARG A O 1
ATOM 1318 N N . VAL A 1 171 ? 17.847 -0.636 -0.993 1.00 66.81 171 VAL A N 1
ATOM 1319 C CA . VAL A 1 171 ? 18.181 -0.058 -2.300 1.00 66.81 171 VAL A CA 1
ATOM 1320 C C . VAL A 1 171 ? 19.347 0.863 -2.213 1.00 66.81 171 VAL A C 1
ATOM 1322 O O . VAL A 1 171 ? 20.307 0.683 -2.955 1.00 66.81 171 VAL A O 1
ATOM 1325 N N . THR A 1 172 ? 19.252 1.831 -1.309 1.00 69.19 172 THR A N 1
ATOM 1326 C CA . THR A 1 172 ? 20.272 2.854 -1.144 1.00 69.19 172 THR A CA 1
ATOM 1327 C C . THR A 1 172 ? 21.623 2.185 -0.902 1.00 69.19 172 THR A C 1
ATOM 1329 O O . THR A 1 172 ? 22.618 2.534 -1.531 1.00 69.19 172 THR A O 1
ATOM 1332 N N . ARG A 1 173 ? 21.638 1.095 -0.116 1.00 71.69 173 ARG A N 1
ATOM 1333 C CA . ARG A 1 173 ? 22.829 0.251 0.075 1.00 71.69 173 ARG A CA 1
ATOM 1334 C C . ARG A 1 173 ? 23.347 -0.411 -1.206 1.00 71.69 173 ARG A C 1
ATOM 1336 O O . ARG A 1 173 ? 24.555 -0.485 -1.392 1.00 71.69 173 ARG A O 1
ATOM 1343 N N . ARG A 1 174 ? 22.472 -0.908 -2.089 1.00 65.31 174 ARG A N 1
ATOM 1344 C CA . ARG A 1 174 ? 22.873 -1.552 -3.358 1.00 65.31 174 ARG A CA 1
ATOM 1345 C C . ARG A 1 174 ? 23.393 -0.570 -4.403 1.00 65.31 174 ARG A C 1
ATOM 1347 O O . ARG A 1 174 ? 24.178 -0.977 -5.250 1.00 65.31 174 ARG A O 1
ATOM 1354 N N . LEU A 1 175 ? 22.978 0.692 -4.341 1.00 61.44 175 LEU A N 1
ATOM 1355 C CA . LEU A 1 175 ? 23.471 1.757 -5.218 1.00 61.44 175 LEU A CA 1
ATOM 1356 C C . LEU A 1 175 ? 24.825 2.340 -4.757 1.00 61.44 175 LEU A C 1
ATOM 1358 O O . LEU A 1 175 ? 25.291 3.309 -5.348 1.00 61.44 175 LEU A O 1
ATOM 1362 N N . ALA A 1 176 ? 25.463 1.728 -3.744 1.00 55.81 176 ALA A N 1
ATOM 1363 C CA . ALA A 1 176 ? 26.854 1.939 -3.324 1.00 55.81 176 ALA A CA 1
ATOM 1364 C C . ALA A 1 176 ? 27.282 3.422 -3.292 1.00 55.81 176 ALA A C 1
ATOM 1366 O O . ALA A 1 176 ? 28.099 3.853 -4.100 1.00 55.81 176 ALA A O 1
ATOM 1367 N N . SER A 1 177 ? 26.685 4.185 -2.366 1.00 55.72 177 SER A N 1
ATOM 1368 C CA . SER A 1 177 ? 26.950 5.608 -2.062 1.00 55.72 177 SER A CA 1
ATOM 1369 C C . SER A 1 177 ? 26.719 6.630 -3.184 1.00 55.72 177 SER A C 1
ATOM 1371 O O . SER A 1 177 ? 27.063 7.792 -3.005 1.00 55.72 177 SER A O 1
ATOM 1373 N N . ARG A 1 178 ? 26.114 6.247 -4.315 1.00 57.97 178 ARG A N 1
ATOM 1374 C CA . ARG A 1 178 ? 25.846 7.173 -5.436 1.00 57.97 178 ARG A CA 1
ATOM 1375 C C . ARG A 1 178 ? 24.525 7.934 -5.351 1.00 57.97 178 ARG A C 1
ATOM 1377 O O . ARG A 1 178 ? 24.284 8.801 -6.177 1.00 57.97 178 ARG A O 1
ATOM 1384 N N . VAL A 1 179 ? 23.650 7.564 -4.420 1.00 61.19 179 VAL A N 1
ATOM 1385 C CA . VAL A 1 179 ? 22.318 8.162 -4.255 1.00 61.19 179 VAL A CA 1
ATOM 1386 C C . VAL A 1 179 ? 22.027 8.264 -2.763 1.00 61.19 179 VAL A C 1
ATOM 1388 O O . VAL A 1 179 ? 22.276 7.295 -2.034 1.00 61.19 179 VAL A O 1
ATOM 1391 N N . ARG A 1 180 ? 21.515 9.409 -2.296 1.00 64.50 180 ARG A N 1
ATOM 1392 C CA . ARG A 1 180 ? 21.128 9.574 -0.891 1.00 64.50 180 ARG A CA 1
ATOM 1393 C C . ARG A 1 180 ? 19.761 8.946 -0.658 1.00 64.50 180 ARG A C 1
ATOM 1395 O O . ARG A 1 180 ? 18.913 8.889 -1.541 1.00 64.50 180 ARG A O 1
ATOM 1402 N N . GLU A 1 181 ? 19.521 8.468 0.560 1.00 67.31 181 GLU A N 1
ATOM 1403 C CA . GLU A 1 181 ? 18.220 7.884 0.910 1.00 67.31 181 GLU A CA 1
ATOM 1404 C C . GLU A 1 181 ? 17.072 8.899 0.784 1.00 67.31 181 GLU A C 1
ATOM 1406 O O . GLU A 1 181 ? 15.960 8.522 0.408 1.00 67.31 181 GLU A O 1
ATOM 1411 N N . ASP A 1 182 ? 17.366 10.176 1.034 1.00 69.00 182 ASP A N 1
ATOM 1412 C CA . ASP A 1 182 ? 16.424 11.291 0.908 1.00 69.00 182 ASP A CA 1
ATOM 1413 C C . ASP A 1 182 ? 15.906 11.457 -0.529 1.00 69.00 182 ASP A C 1
ATOM 1415 O O . ASP A 1 182 ? 14.737 11.785 -0.715 1.00 69.00 182 ASP A O 1
ATOM 1419 N N . ASP A 1 183 ? 16.716 11.117 -1.534 1.00 65.81 183 ASP A N 1
ATOM 1420 C CA . ASP A 1 183 ? 16.339 11.209 -2.951 1.00 65.81 183 ASP A CA 1
ATOM 1421 C C . ASP A 1 183 ? 15.462 10.018 -3.375 1.00 65.81 183 ASP A C 1
ATOM 1423 O O . ASP A 1 183 ? 14.594 10.116 -4.244 1.00 65.81 183 ASP A O 1
ATOM 1427 N N . VAL A 1 184 ? 15.664 8.857 -2.742 1.00 69.44 184 VAL A N 1
ATOM 1428 C CA . VAL A 1 184 ? 14.943 7.615 -3.066 1.00 69.44 184 VAL A CA 1
ATOM 1429 C C . VAL A 1 184 ? 13.573 7.570 -2.391 1.00 69.44 184 VAL A C 1
ATOM 1431 O O . VAL A 1 184 ? 12.631 6.985 -2.928 1.00 69.44 184 VAL A O 1
ATOM 1434 N N . ARG A 1 185 ? 13.429 8.177 -1.211 1.00 72.19 185 ARG A N 1
ATOM 1435 C CA . ARG A 1 185 ? 12.205 8.093 -0.403 1.00 72.19 185 ARG A CA 1
ATOM 1436 C C . ARG A 1 185 ? 10.955 8.660 -1.106 1.00 72.19 185 ARG A C 1
ATOM 1438 O O . ARG A 1 185 ? 9.943 7.953 -1.109 1.00 72.19 185 ARG A O 1
ATOM 1445 N N . PRO A 1 186 ? 10.974 9.849 -1.745 1.00 69.81 186 PRO A N 1
ATOM 1446 C CA . PRO A 1 186 ? 9.824 10.360 -2.500 1.00 69.81 186 PRO A CA 1
ATOM 1447 C C . PRO A 1 186 ? 9.410 9.426 -3.642 1.00 69.81 186 PRO A C 1
ATOM 1449 O O . PRO A 1 186 ? 8.223 9.198 -3.874 1.00 69.81 186 PRO A O 1
ATOM 1452 N N . ILE A 1 187 ? 10.393 8.825 -4.311 1.00 70.62 187 ILE A N 1
ATOM 1453 C CA . ILE A 1 187 ? 10.180 7.874 -5.402 1.00 70.62 187 ILE A CA 1
ATOM 1454 C C . ILE A 1 187 ? 9.533 6.586 -4.881 1.00 70.62 187 ILE A C 1
ATOM 1456 O O . ILE A 1 187 ? 8.590 6.072 -5.482 1.00 70.62 187 ILE A O 1
ATOM 1460 N N . ALA A 1 188 ? 10.014 6.062 -3.751 1.00 75.06 188 ALA A N 1
ATOM 1461 C CA . ALA A 1 188 ? 9.438 4.883 -3.111 1.00 75.06 188 ALA A CA 1
ATOM 1462 C C . ALA A 1 188 ? 7.971 5.115 -2.719 1.00 75.06 188 ALA A C 1
ATOM 1464 O O . ALA A 1 188 ? 7.133 4.233 -2.912 1.00 75.06 188 ALA A O 1
ATOM 1465 N N . HIS A 1 189 ? 7.654 6.314 -2.227 1.00 78.38 189 HIS A N 1
ATOM 1466 C CA . HIS A 1 189 ? 6.288 6.709 -1.904 1.00 78.38 189 HIS A CA 1
ATOM 1467 C C . HIS A 1 189 ? 5.391 6.792 -3.153 1.00 78.38 189 HIS A C 1
ATOM 1469 O O . HIS A 1 189 ? 4.294 6.230 -3.152 1.00 78.38 189 HIS A O 1
ATOM 1475 N N . ASP A 1 190 ? 5.853 7.424 -4.240 1.00 73.56 190 ASP A N 1
ATOM 1476 C CA . ASP A 1 190 ? 5.105 7.458 -5.507 1.00 73.56 190 ASP A CA 1
ATOM 1477 C C . ASP A 1 190 ? 4.847 6.042 -6.045 1.00 73.56 190 ASP A C 1
ATOM 1479 O O . ASP A 1 190 ? 3.721 5.686 -6.396 1.00 73.56 190 ASP A O 1
ATOM 1483 N N . LEU A 1 191 ? 5.859 5.174 -6.002 1.00 74.69 191 LEU A N 1
ATOM 1484 C CA . LEU A 1 191 ? 5.727 3.781 -6.419 1.00 74.69 191 LEU A CA 1
ATOM 1485 C C . LEU A 1 191 ? 4.721 2.999 -5.562 1.00 74.69 191 LEU A C 1
ATOM 1487 O O . LEU A 1 191 ? 4.011 2.125 -6.073 1.00 74.69 191 LEU A O 1
ATOM 1491 N N . ALA A 1 192 ? 4.615 3.313 -4.272 1.00 83.25 192 ALA A N 1
ATOM 1492 C CA . ALA A 1 192 ? 3.620 2.712 -3.395 1.00 83.25 192 ALA A CA 1
ATOM 1493 C C . ALA A 1 192 ? 2.191 3.167 -3.752 1.00 83.25 192 ALA A C 1
ATOM 1495 O O . ALA A 1 192 ? 1.289 2.331 -3.863 1.00 83.25 192 ALA A O 1
ATOM 1496 N N . LEU A 1 193 ? 1.987 4.456 -4.051 1.00 82.19 193 LEU A N 1
ATOM 1497 C CA . LEU A 1 193 ? 0.709 4.982 -4.559 1.00 82.19 193 LEU A CA 1
ATOM 1498 C C . LEU A 1 193 ? 0.315 4.366 -5.908 1.00 82.19 193 LEU A C 1
ATOM 1500 O O . LEU A 1 193 ? -0.854 4.030 -6.132 1.00 82.19 193 LEU A O 1
ATOM 1504 N N . GLN A 1 194 ? 1.283 4.179 -6.806 1.00 77.75 194 GLN A N 1
ATOM 1505 C CA . GLN A 1 194 ? 1.072 3.473 -8.070 1.00 77.75 194 GLN A CA 1
ATOM 1506 C C . GLN A 1 194 ? 0.723 1.999 -7.845 1.00 77.75 194 GLN A C 1
ATOM 1508 O O . GLN A 1 194 ? -0.106 1.434 -8.564 1.00 77.75 194 GLN A O 1
ATOM 1513 N N . SER A 1 195 ? 1.326 1.372 -6.835 1.00 83.56 195 SER A N 1
ATOM 1514 C CA . SER A 1 195 ? 1.017 -0.007 -6.472 1.00 83.56 195 SER A CA 1
ATOM 1515 C C . SER A 1 195 ? -0.430 -0.130 -5.989 1.00 83.56 195 SER A C 1
ATOM 1517 O O . SER A 1 195 ? -1.142 -1.017 -6.452 1.00 83.56 195 SER A O 1
ATOM 1519 N N . LEU A 1 196 ? -0.918 0.801 -5.160 1.00 86.12 196 LEU A N 1
ATOM 1520 C CA . LEU A 1 196 ? -2.326 0.856 -4.727 1.00 86.12 196 LEU A CA 1
ATOM 1521 C C . LEU A 1 196 ? -3.316 1.054 -5.882 1.00 86.12 196 LEU A C 1
ATOM 1523 O O . LEU A 1 196 ? -4.416 0.483 -5.876 1.00 86.12 196 LEU A O 1
ATOM 1527 N N . TYR A 1 197 ? -2.932 1.850 -6.881 1.00 83.06 197 TYR A N 1
ATOM 1528 C CA . TYR A 1 197 ? -3.735 2.065 -8.081 1.00 83.06 197 TYR A CA 1
ATOM 1529 C C . TYR A 1 197 ? -3.947 0.750 -8.837 1.00 83.06 197 TYR A C 1
ATOM 1531 O O . TYR A 1 197 ? -5.082 0.373 -9.136 1.00 83.06 197 TYR A O 1
ATOM 1539 N N . LYS A 1 198 ? -2.848 0.030 -9.099 1.00 78.00 198 LYS A N 1
ATOM 1540 C CA . LYS A 1 198 ? -2.833 -1.162 -9.958 1.00 78.00 198 LYS A CA 1
ATOM 1541 C C . LYS A 1 198 ? -3.170 -2.463 -9.247 1.00 78.00 198 LYS A C 1
ATOM 1543 O O . LYS A 1 198 ? -3.483 -3.432 -9.933 1.00 78.00 198 LYS A O 1
ATOM 1548 N N . PHE A 1 199 ? -3.084 -2.499 -7.919 1.00 84.81 199 PHE A N 1
ATOM 1549 C CA . PHE A 1 199 ? -3.320 -3.722 -7.171 1.00 84.81 199 PHE A CA 1
ATOM 1550 C C . PHE A 1 199 ? -4.724 -4.269 -7.442 1.00 84.81 199 PHE A C 1
ATOM 1552 O O . PHE A 1 199 ? -5.729 -3.557 -7.303 1.00 84.81 199 PHE A O 1
ATOM 1559 N N . ASP A 1 200 ? -4.749 -5.544 -7.825 1.00 83.81 200 ASP A N 1
ATOM 1560 C CA . ASP A 1 200 ? -5.942 -6.342 -8.055 1.00 83.81 200 ASP A CA 1
ATOM 1561 C C . ASP A 1 200 ? -5.894 -7.570 -7.127 1.00 83.81 200 ASP A C 1
ATOM 1563 O O . ASP A 1 200 ? -5.104 -8.488 -7.384 1.00 83.81 200 ASP A O 1
ATOM 1567 N N . PRO A 1 201 ? -6.722 -7.606 -6.062 1.00 84.75 201 PRO A N 1
ATOM 1568 C CA . PRO A 1 201 ? -6.779 -8.742 -5.143 1.00 84.75 201 PRO A CA 1
ATOM 1569 C C . PRO A 1 201 ? -7.105 -10.072 -5.839 1.00 84.75 201 PRO A C 1
ATOM 1571 O O . PRO A 1 201 ? -6.698 -11.125 -5.365 1.00 84.75 201 PRO A O 1
ATOM 1574 N N . ALA A 1 202 ? -7.793 -10.050 -6.988 1.00 78.81 202 ALA A N 1
ATOM 1575 C CA . ALA A 1 202 ? -8.124 -11.263 -7.737 1.00 78.81 202 ALA A CA 1
ATOM 1576 C C . ALA A 1 202 ? -6.917 -11.882 -8.472 1.00 78.81 202 ALA A C 1
ATOM 1578 O O . ALA A 1 202 ? -6.998 -13.012 -8.950 1.00 78.81 202 ALA A O 1
ATOM 1579 N N . ARG A 1 203 ? -5.803 -11.146 -8.605 1.00 72.62 203 ARG A N 1
ATOM 1580 C CA . ARG A 1 203 ? -4.613 -11.558 -9.378 1.00 72.62 203 ARG A CA 1
ATOM 1581 C C . ARG A 1 203 ? -3.365 -11.778 -8.533 1.00 72.62 203 ARG A C 1
ATOM 1583 O O . ARG A 1 203 ? -2.365 -12.275 -9.050 1.00 72.62 203 ARG A O 1
ATOM 1590 N N . SER A 1 204 ? -3.384 -11.355 -7.275 1.00 67.44 204 SER A N 1
ATOM 1591 C CA . SER A 1 204 ? -2.219 -11.370 -6.399 1.00 67.44 204 SER A CA 1
ATOM 1592 C C . SER A 1 204 ? -2.633 -11.713 -4.979 1.00 67.44 204 SER A C 1
ATOM 1594 O O . SER A 1 204 ? -3.527 -11.073 -4.439 1.00 67.44 204 SER A O 1
ATOM 1596 N N . ASP A 1 205 ? -1.910 -12.645 -4.355 1.00 67.62 205 ASP A N 1
ATOM 1597 C CA . ASP A 1 205 ? -2.256 -13.166 -3.028 1.00 67.62 205 ASP A CA 1
ATOM 1598 C C . ASP A 1 205 ? -2.293 -12.070 -1.949 1.00 67.62 205 ASP A C 1
ATOM 1600 O O . ASP A 1 205 ? -3.207 -12.029 -1.135 1.00 67.62 205 ASP A O 1
ATOM 1604 N N . HIS A 1 206 ? -1.287 -11.182 -1.922 1.00 79.94 206 HIS A N 1
ATOM 1605 C CA . HIS A 1 206 ? -1.161 -10.144 -0.891 1.00 79.94 206 HIS A CA 1
ATOM 1606 C C . HIS A 1 206 ? -0.571 -8.845 -1.455 1.00 79.94 206 HIS A C 1
ATOM 1608 O O . HIS A 1 206 ? 0.346 -8.875 -2.285 1.00 79.94 206 HIS A O 1
ATOM 1614 N N . PHE A 1 207 ? -1.047 -7.699 -0.956 1.00 84.19 207 PHE A N 1
ATOM 1615 C CA . PHE A 1 207 ? -0.578 -6.373 -1.374 1.00 84.19 207 PHE A CA 1
ATOM 1616 C C . PHE A 1 207 ? 0.922 -6.174 -1.132 1.00 84.19 207 PHE A C 1
ATOM 1618 O O . PHE A 1 207 ? 1.624 -5.709 -2.024 1.00 84.19 207 PHE A O 1
ATOM 1625 N N . ASN A 1 208 ? 1.451 -6.618 0.010 1.00 81.19 208 ASN A N 1
ATOM 1626 C CA . ASN A 1 208 ? 2.866 -6.458 0.362 1.00 81.19 208 ASN A CA 1
ATOM 1627 C C . ASN A 1 208 ? 3.767 -7.138 -0.666 1.00 81.19 208 ASN A C 1
ATOM 1629 O O . ASN A 1 208 ? 4.773 -6.581 -1.088 1.00 81.19 208 ASN A O 1
ATOM 1633 N N . THR A 1 209 ? 3.396 -8.336 -1.116 1.00 77.38 209 THR A N 1
ATOM 1634 C CA . THR A 1 209 ? 4.150 -9.060 -2.143 1.00 77.38 209 THR A CA 1
ATOM 1635 C C . THR A 1 209 ? 4.150 -8.302 -3.468 1.00 77.38 209 THR A C 1
ATOM 1637 O O . THR A 1 209 ? 5.192 -8.217 -4.122 1.00 77.38 209 THR A O 1
ATOM 1640 N N . PHE A 1 210 ? 3.009 -7.721 -3.843 1.00 78.50 210 PHE A N 1
ATOM 1641 C CA . PHE A 1 210 ? 2.885 -6.890 -5.037 1.00 78.50 210 PHE A CA 1
ATOM 1642 C C . PHE A 1 210 ? 3.729 -5.611 -4.930 1.00 78.50 210 PHE A C 1
ATOM 1644 O O . PHE A 1 210 ? 4.538 -5.341 -5.818 1.00 78.50 210 PHE A O 1
ATOM 1651 N N . LEU A 1 211 ? 3.618 -4.891 -3.811 1.00 80.25 211 LEU A N 1
ATOM 1652 C CA . LEU A 1 211 ? 4.372 -3.679 -3.500 1.00 80.25 211 LEU A CA 1
ATOM 1653 C C . LEU A 1 211 ? 5.883 -3.937 -3.514 1.00 80.25 211 LEU A C 1
ATOM 1655 O O . LEU A 1 211 ? 6.608 -3.296 -4.271 1.00 80.25 211 LEU A O 1
ATOM 1659 N N . ILE A 1 212 ? 6.363 -4.935 -2.762 1.00 75.75 212 ILE A N 1
ATOM 1660 C CA . ILE A 1 212 ? 7.779 -5.337 -2.750 1.00 75.75 212 ILE A CA 1
ATOM 1661 C C . ILE A 1 212 ? 8.236 -5.721 -4.158 1.00 75.75 212 ILE A C 1
ATOM 1663 O O . ILE A 1 212 ? 9.355 -5.407 -4.556 1.00 75.75 212 ILE A O 1
ATOM 1667 N N . GLY A 1 213 ? 7.401 -6.435 -4.915 1.00 68.94 213 GLY A N 1
ATOM 1668 C CA . GLY A 1 213 ? 7.704 -6.836 -6.284 1.00 68.94 213 GLY A CA 1
ATOM 1669 C C . GLY A 1 213 ? 7.876 -5.642 -7.223 1.00 68.94 213 GLY A C 1
ATOM 1670 O O . GLY A 1 213 ? 8.808 -5.649 -8.030 1.00 68.94 213 GLY A O 1
ATOM 1671 N N . GLY A 1 214 ? 7.009 -4.634 -7.101 1.00 69.75 214 GLY A N 1
ATOM 1672 C CA . GLY A 1 214 ? 7.089 -3.365 -7.822 1.00 69.75 214 GLY A CA 1
ATOM 1673 C C . GLY A 1 214 ? 8.335 -2.576 -7.435 1.00 69.75 214 GLY A C 1
ATOM 1674 O O . GLY A 1 214 ? 9.124 -2.227 -8.312 1.00 69.75 214 GLY A O 1
ATOM 1675 N N . MET A 1 215 ? 8.570 -2.412 -6.127 1.00 71.69 215 MET A N 1
ATOM 1676 C CA . MET A 1 215 ? 9.782 -1.801 -5.579 1.00 71.69 215 MET A CA 1
ATOM 1677 C C . MET A 1 215 ? 11.018 -2.501 -6.125 1.00 71.69 215 MET A C 1
ATOM 1679 O O . MET A 1 215 ? 11.741 -1.905 -6.908 1.00 71.69 215 MET A O 1
ATOM 1683 N N . LYS A 1 216 ? 11.241 -3.789 -5.840 1.00 66.69 216 LYS A N 1
ATOM 1684 C CA . LYS A 1 216 ? 12.424 -4.549 -6.310 1.00 66.69 216 LYS A CA 1
ATOM 1685 C C . LYS A 1 216 ? 12.708 -4.379 -7.794 1.00 66.69 216 LYS A C 1
ATOM 1687 O O . LYS A 1 216 ? 13.866 -4.396 -8.207 1.00 66.69 216 LYS A O 1
ATOM 1692 N N . GLN A 1 217 ? 11.657 -4.247 -8.587 1.00 63.66 217 GLN A N 1
ATOM 1693 C CA . GLN A 1 217 ? 11.787 -4.150 -10.017 1.00 63.66 217 GLN A CA 1
ATOM 1694 C C . GLN A 1 217 ? 12.182 -2.758 -10.505 1.00 63.66 217 GLN A C 1
ATOM 1696 O O . GLN A 1 217 ? 13.068 -2.661 -11.354 1.00 63.66 217 GLN A O 1
ATOM 1701 N N . TYR A 1 218 ? 11.604 -1.710 -9.922 1.00 64.19 218 TYR A N 1
ATOM 1702 C CA . TYR A 1 218 ? 12.071 -0.340 -10.114 1.00 64.19 218 TYR A CA 1
ATOM 1703 C C . TYR A 1 218 ? 13.565 -0.230 -9.777 1.00 64.19 218 TYR A C 1
ATOM 1705 O O . TYR A 1 218 ? 14.360 0.333 -10.520 1.00 64.19 218 TYR A O 1
ATOM 1713 N N . LEU A 1 219 ? 13.977 -0.901 -8.705 1.00 55.06 219 LEU A N 1
ATOM 1714 C CA . LEU A 1 219 ? 15.338 -0.878 -8.171 1.00 55.06 219 LEU A CA 1
ATOM 1715 C C . LEU A 1 219 ? 16.350 -1.602 -9.043 1.00 55.06 219 LEU A C 1
ATOM 1717 O O . LEU A 1 219 ? 17.467 -1.127 -9.231 1.00 55.06 219 LEU A O 1
ATOM 1721 N N . ALA A 1 220 ? 15.957 -2.741 -9.604 1.00 56.66 220 ALA A N 1
ATOM 1722 C CA . ALA A 1 220 ? 16.754 -3.407 -10.619 1.00 56.66 220 ALA A CA 1
ATOM 1723 C C . ALA A 1 220 ? 16.898 -2.525 -11.875 1.00 56.66 220 ALA A C 1
ATOM 1725 O O . ALA A 1 220 ? 17.935 -2.574 -12.531 1.00 56.66 220 ALA A O 1
ATOM 1726 N N . GLY A 1 221 ? 15.894 -1.687 -12.163 1.00 58.78 221 GLY A N 1
ATOM 1727 C CA . GLY A 1 221 ? 15.973 -0.625 -13.162 1.00 58.78 221 GLY A CA 1
ATOM 1728 C C . GLY A 1 221 ? 17.021 0.408 -12.773 1.00 58.78 221 GLY A C 1
ATOM 1729 O O . GLY A 1 221 ? 17.940 0.640 -13.542 1.00 58.78 221 GLY A O 1
ATOM 1730 N N . GLN A 1 222 ? 16.959 0.960 -11.562 1.00 57.97 222 GLN A N 1
ATOM 1731 C CA . GLN A 1 222 ? 17.881 2.001 -11.088 1.00 57.97 222 GLN A CA 1
ATOM 1732 C C . GLN A 1 222 ? 19.338 1.553 -11.022 1.00 57.97 222 GLN A C 1
ATOM 1734 O O . GLN A 1 222 ? 20.216 2.282 -11.466 1.00 57.97 222 GLN A O 1
ATOM 1739 N N . VAL A 1 223 ? 19.606 0.322 -10.587 1.00 52.84 223 VAL A N 1
ATOM 1740 C CA . VAL A 1 223 ? 20.954 -0.260 -10.668 1.00 52.84 223 VAL A CA 1
ATOM 1741 C C . VAL A 1 223 ? 21.405 -0.392 -12.126 1.00 52.84 223 VAL A C 1
ATOM 1743 O O . VAL A 1 223 ? 22.548 -0.069 -12.437 1.00 52.84 223 VAL A O 1
ATOM 1746 N N . LEU A 1 224 ? 20.519 -0.822 -13.033 1.00 52.19 224 LEU A N 1
ATOM 1747 C CA . LEU A 1 224 ? 20.810 -0.854 -14.468 1.00 52.19 224 LEU A CA 1
ATOM 1748 C C . LEU A 1 224 ? 21.112 0.564 -14.996 1.00 52.19 224 LEU A C 1
ATOM 1750 O O . LEU A 1 224 ? 22.112 0.736 -15.683 1.00 52.19 224 LEU A O 1
ATOM 1754 N N . PHE A 1 225 ? 20.330 1.580 -14.613 1.00 53.34 225 PHE A N 1
ATOM 1755 C CA . PHE A 1 225 ? 20.563 2.992 -14.946 1.00 53.34 225 PHE A CA 1
ATOM 1756 C C . PHE A 1 225 ? 21.916 3.497 -14.441 1.00 53.34 225 PHE A C 1
ATOM 1758 O O . PHE A 1 225 ? 22.650 4.121 -15.199 1.00 53.34 225 PHE A O 1
ATOM 1765 N N . THR A 1 226 ? 22.285 3.200 -13.195 1.00 50.72 226 THR A N 1
ATOM 1766 C CA . THR A 1 226 ? 23.567 3.616 -12.616 1.00 50.72 226 THR A CA 1
ATOM 1767 C C . THR A 1 226 ? 24.746 2.921 -13.290 1.00 50.72 226 THR A C 1
ATOM 1769 O O . THR A 1 226 ? 25.719 3.587 -13.635 1.00 50.72 226 THR A O 1
ATOM 1772 N N . LEU A 1 227 ? 24.666 1.608 -13.527 1.00 50.72 227 LEU A N 1
ATOM 1773 C CA . LEU A 1 227 ? 25.708 0.863 -14.242 1.00 50.72 227 LEU A CA 1
ATOM 1774 C C . LEU A 1 227 ? 25.899 1.392 -15.671 1.00 50.72 227 LEU A C 1
ATOM 1776 O O . LEU A 1 227 ? 27.031 1.487 -16.135 1.00 50.72 227 LEU A O 1
ATOM 1780 N N . LEU A 1 228 ? 24.810 1.801 -16.326 1.00 52.28 228 LEU A N 1
ATOM 1781 C CA . LEU A 1 228 ? 24.817 2.381 -17.670 1.00 52.28 228 LEU A CA 1
ATOM 1782 C C . LEU A 1 228 ? 25.267 3.853 -17.703 1.00 52.28 228 LEU A C 1
ATOM 1784 O O . LEU A 1 228 ? 25.876 4.275 -18.681 1.00 52.28 228 LEU A O 1
ATOM 1788 N N . GLY A 1 229 ? 24.999 4.624 -16.645 1.00 47.03 229 GLY A N 1
ATOM 1789 C CA . GLY A 1 229 ? 25.301 6.057 -16.545 1.00 47.03 229 GLY A CA 1
ATOM 1790 C C . GLY A 1 229 ? 26.727 6.398 -16.097 1.00 47.03 229 GLY A C 1
ATOM 1791 O O . GLY A 1 229 ? 27.213 7.479 -16.410 1.00 47.03 229 GLY A O 1
ATOM 1792 N N . THR A 1 230 ? 27.450 5.482 -15.434 1.00 46.75 230 THR A N 1
ATOM 1793 C CA . THR A 1 230 ? 28.829 5.737 -14.942 1.00 46.75 230 THR A CA 1
ATOM 1794 C C . THR A 1 230 ? 29.860 6.087 -16.025 1.00 46.75 230 THR A C 1
ATOM 1796 O O . THR A 1 230 ? 31.006 6.384 -15.712 1.00 46.75 230 THR A O 1
ATOM 1799 N N . ARG A 1 231 ? 29.504 5.992 -17.306 1.00 46.66 231 ARG A N 1
ATOM 1800 C CA . ARG A 1 231 ? 30.466 6.001 -18.408 1.00 46.66 231 ARG A CA 1
ATOM 1801 C C . ARG A 1 231 ? 30.754 7.364 -19.034 1.00 46.66 231 ARG A C 1
ATOM 1803 O O . ARG A 1 231 ? 31.651 7.435 -19.862 1.00 46.66 231 ARG A O 1
ATOM 1810 N N . ARG A 1 232 ? 30.041 8.429 -18.651 1.00 41.12 232 ARG A N 1
ATOM 1811 C CA . ARG A 1 232 ? 30.377 9.803 -19.081 1.00 41.12 232 ARG A CA 1
ATOM 1812 C C . ARG A 1 232 ? 31.185 10.595 -18.050 1.00 41.12 232 ARG A C 1
ATOM 1814 O O . ARG A 1 232 ? 32.024 11.398 -18.441 1.00 41.12 232 ARG A O 1
ATOM 1821 N N . SER A 1 233 ? 31.023 10.320 -16.753 1.00 42.06 233 SER A N 1
ATOM 1822 C CA . SER A 1 233 ? 31.657 11.136 -15.707 1.00 42.06 233 SER A CA 1
ATOM 1823 C C . SER A 1 233 ? 33.173 10.956 -15.591 1.00 42.06 233 SER A C 1
ATOM 1825 O O . SER A 1 233 ? 33.841 11.844 -15.077 1.00 42.06 233 SER A O 1
ATOM 1827 N N . THR A 1 234 ? 33.759 9.858 -16.080 1.00 40.06 234 THR A N 1
ATOM 1828 C CA . THR A 1 234 ? 35.223 9.684 -16.060 1.00 40.06 234 THR A CA 1
ATOM 1829 C C . THR A 1 234 ? 35.938 10.514 -17.124 1.00 40.06 234 THR A C 1
ATOM 1831 O O . THR A 1 234 ? 37.072 10.920 -16.897 1.00 40.06 234 THR A O 1
ATOM 1834 N N . THR A 1 235 ? 35.289 10.798 -18.258 1.00 39.47 235 THR A N 1
ATOM 1835 C CA . THR A 1 235 ? 35.894 11.560 -19.364 1.00 39.47 235 THR A CA 1
ATOM 1836 C C . THR A 1 235 ? 35.817 13.070 -19.123 1.00 39.47 235 THR A C 1
ATOM 1838 O O . THR A 1 235 ? 36.754 13.787 -19.449 1.00 39.47 235 THR A O 1
ATOM 1841 N N . GLU A 1 236 ? 34.754 13.562 -18.481 1.00 38.62 236 GLU A N 1
ATOM 1842 C CA . GLU A 1 236 ? 34.614 14.988 -18.136 1.00 38.62 236 GLU A CA 1
ATOM 1843 C C . GLU A 1 236 ? 35.399 15.373 -16.874 1.00 38.62 236 GLU A C 1
ATOM 1845 O O . GLU A 1 236 ? 35.921 16.482 -16.786 1.00 38.62 236 GLU A O 1
ATOM 1850 N N . ARG A 1 237 ? 35.581 14.445 -15.923 1.00 39.16 237 ARG A N 1
ATOM 1851 C CA . ARG A 1 237 ? 36.362 14.705 -14.703 1.00 39.16 237 ARG A CA 1
ATOM 1852 C C . ARG A 1 237 ? 37.858 14.919 -14.979 1.00 39.16 237 ARG A C 1
ATOM 1854 O O . ARG A 1 237 ? 38.503 15.607 -14.205 1.00 39.16 237 ARG A O 1
ATOM 1861 N N . GLN A 1 238 ? 38.381 14.412 -16.099 1.00 37.22 238 GLN A N 1
ATOM 1862 C CA . GLN A 1 238 ? 39.745 14.712 -16.566 1.00 37.22 238 GLN A CA 1
ATOM 1863 C C . GLN A 1 238 ? 39.856 16.027 -17.359 1.00 37.22 238 GLN A C 1
ATOM 1865 O O . GLN A 1 238 ? 40.961 16.522 -17.539 1.00 37.22 238 GLN A O 1
ATOM 1870 N N . LEU A 1 239 ? 38.739 16.607 -17.815 1.00 40.19 239 LEU A N 1
ATOM 1871 C CA . LEU A 1 239 ? 38.711 17.873 -18.566 1.00 40.19 239 LEU A CA 1
ATOM 1872 C C . LEU A 1 239 ? 38.310 19.081 -17.697 1.00 40.19 239 LEU A C 1
ATOM 1874 O O . LEU A 1 239 ? 38.496 20.219 -18.116 1.00 40.19 239 LEU A O 1
ATOM 1878 N N . GLY A 1 240 ? 37.771 18.851 -16.494 1.00 36.34 240 GLY A N 1
ATOM 1879 C CA . GLY A 1 240 ? 37.323 19.899 -15.568 1.00 36.34 240 GLY A CA 1
ATOM 1880 C C . GLY A 1 240 ? 38.319 20.300 -14.472 1.00 36.34 240 GLY A C 1
ATOM 1881 O O . GLY A 1 240 ? 38.070 21.282 -13.775 1.00 36.34 240 GLY A O 1
ATOM 1882 N N . GLU A 1 241 ? 39.435 19.581 -14.300 1.00 39.09 241 GLU A N 1
ATOM 1883 C CA . GLU A 1 241 ? 40.418 19.873 -13.236 1.00 39.09 241 GLU A CA 1
ATOM 1884 C C . GLU A 1 241 ? 41.310 21.098 -13.525 1.00 39.09 241 GLU A C 1
ATOM 1886 O O . GLU A 1 241 ? 41.978 21.578 -12.615 1.00 39.09 241 GLU A O 1
ATOM 1891 N N . GLU A 1 242 ? 41.265 21.686 -14.729 1.00 37.19 242 GLU A N 1
ATOM 1892 C CA . GLU A 1 242 ? 42.050 22.890 -15.064 1.00 37.19 242 GLU A CA 1
ATOM 1893 C C . GLU A 1 242 ? 41.268 24.221 -15.011 1.00 37.19 242 GLU A C 1
ATOM 1895 O O . GLU A 1 242 ? 41.825 25.261 -15.358 1.00 37.19 242 GLU A O 1
ATOM 1900 N N . SER A 1 243 ? 39.989 24.270 -14.604 1.00 34.94 243 SER A N 1
ATOM 1901 C CA . SER A 1 243 ? 39.233 25.547 -14.677 1.00 34.94 243 SER A CA 1
ATOM 1902 C C . SER A 1 243 ? 38.187 25.832 -13.593 1.00 34.94 243 SER A C 1
ATOM 1904 O O . SER A 1 243 ? 37.395 26.754 -13.762 1.00 34.94 243 SER A O 1
ATOM 1906 N N . ALA A 1 244 ? 38.176 25.124 -12.463 1.00 31.75 244 ALA A N 1
ATOM 1907 C CA . ALA A 1 244 ? 37.177 25.359 -11.411 1.00 31.75 244 ALA A CA 1
ATOM 1908 C C . ALA A 1 244 ? 37.795 25.676 -10.042 1.00 31.75 244 ALA A C 1
ATOM 1910 O O . ALA A 1 244 ? 37.417 25.102 -9.024 1.00 31.75 244 ALA A O 1
ATOM 1911 N N . GLU A 1 245 ? 38.727 26.628 -10.004 1.00 39.44 245 GLU A N 1
ATOM 1912 C CA . GLU A 1 245 ? 38.971 27.387 -8.781 1.00 39.44 245 GLU A CA 1
ATOM 1913 C C . GLU A 1 245 ? 38.026 28.597 -8.788 1.00 39.44 245 GLU A C 1
ATOM 1915 O O . GLU A 1 245 ? 38.068 29.431 -9.691 1.00 39.44 245 GLU A O 1
ATOM 1920 N N . THR A 1 246 ? 37.203 28.703 -7.742 1.00 34.72 246 THR A N 1
ATOM 1921 C CA . THR A 1 246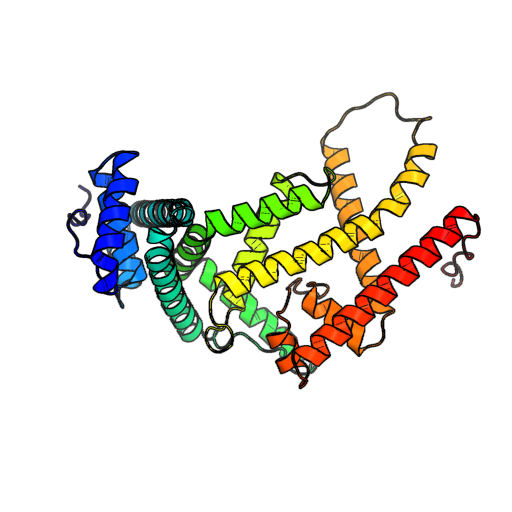 ? 36.255 29.795 -7.426 1.00 34.72 246 THR A CA 1
ATOM 1922 C C . THR A 1 246 ? 34.826 29.646 -7.977 1.00 34.72 246 THR A C 1
ATOM 1924 O O . THR A 1 246 ? 34.506 30.103 -9.067 1.00 34.72 246 THR A O 1
ATOM 1927 N N . LEU A 1 247 ? 33.947 29.069 -7.145 1.00 28.88 247 LEU A N 1
ATOM 1928 C CA . LEU A 1 247 ? 32.633 29.582 -6.698 1.00 28.88 247 LEU A CA 1
ATOM 1929 C C . LEU A 1 247 ? 31.711 28.399 -6.358 1.00 28.88 247 LEU A C 1
ATOM 1931 O O . LEU A 1 247 ? 31.169 27.717 -7.220 1.00 28.88 247 LEU A O 1
ATOM 1935 N N . THR A 1 248 ? 31.552 28.166 -5.059 1.00 37.78 248 THR A N 1
ATOM 1936 C CA . THR A 1 248 ? 30.565 27.271 -4.450 1.00 37.78 248 THR A CA 1
ATOM 1937 C C . THR A 1 248 ? 29.143 27.787 -4.680 1.00 37.78 248 THR A C 1
ATOM 1939 O O . THR A 1 248 ? 28.822 28.877 -4.206 1.00 37.78 248 THR A O 1
ATOM 1942 N N . ASP A 1 249 ? 28.282 26.989 -5.314 1.00 30.22 249 ASP A N 1
ATOM 1943 C CA . ASP A 1 249 ? 26.825 27.104 -5.170 1.00 30.22 249 ASP A CA 1
ATOM 1944 C C . ASP A 1 249 ? 26.181 25.704 -5.213 1.00 30.22 249 ASP A C 1
ATOM 1946 O O . ASP A 1 249 ? 26.181 25.040 -6.255 1.00 30.22 249 ASP A O 1
ATOM 1950 N N . ASP A 1 250 ? 25.643 25.260 -4.070 1.00 35.47 250 ASP A N 1
ATOM 1951 C CA . ASP A 1 250 ? 24.995 23.950 -3.848 1.00 35.47 250 ASP A CA 1
ATOM 1952 C C . ASP A 1 250 ? 23.878 23.659 -4.871 1.00 35.47 250 ASP A C 1
ATOM 1954 O O . ASP A 1 250 ? 23.621 22.510 -5.219 1.00 35.47 250 ASP A O 1
ATOM 1958 N N . ARG A 1 251 ? 23.250 24.698 -5.437 1.00 27.55 251 ARG A N 1
ATOM 1959 C CA . ARG A 1 251 ? 22.146 24.560 -6.407 1.00 27.55 251 ARG A CA 1
ATOM 1960 C C . ARG A 1 251 ? 22.579 24.074 -7.787 1.00 27.55 251 ARG A C 1
ATOM 1962 O O . ARG A 1 251 ? 21.762 23.539 -8.534 1.00 27.55 251 ARG A O 1
ATOM 1969 N N . THR A 1 252 ? 23.846 24.269 -8.141 1.00 25.22 252 THR A N 1
ATOM 1970 C CA . THR A 1 252 ? 24.379 23.852 -9.446 1.00 25.22 252 THR A CA 1
ATOM 1971 C C . THR A 1 252 ? 24.701 22.356 -9.443 1.00 25.22 252 THR A C 1
ATOM 1973 O O . THR A 1 252 ? 24.523 21.697 -10.462 1.00 25.22 252 THR A O 1
ATOM 1976 N N . SER A 1 253 ? 25.088 21.801 -8.286 1.00 29.03 253 SER A N 1
ATOM 1977 C CA . SER A 1 253 ? 25.292 20.357 -8.105 1.00 29.03 253 SER A CA 1
ATOM 1978 C C . SER A 1 253 ? 23.980 19.586 -8.255 1.00 29.03 253 SER A C 1
ATOM 1980 O O . SER A 1 253 ? 23.929 18.624 -9.014 1.00 29.03 253 SER A O 1
ATOM 1982 N N . ASP A 1 254 ? 22.904 20.064 -7.622 1.00 30.81 254 ASP A N 1
ATOM 1983 C CA . ASP A 1 254 ? 21.580 19.431 -7.688 1.00 30.81 254 ASP A CA 1
ATOM 1984 C C . ASP A 1 254 ? 21.020 19.401 -9.125 1.00 30.81 254 ASP A C 1
ATOM 1986 O O . ASP A 1 254 ? 20.502 18.383 -9.580 1.00 30.81 254 ASP A O 1
ATOM 1990 N N . LEU A 1 255 ? 21.188 20.490 -9.886 1.00 24.81 255 LEU A N 1
ATOM 1991 C CA . LEU A 1 255 ? 20.794 20.565 -11.300 1.00 24.81 255 LEU A CA 1
ATOM 1992 C C . LEU A 1 255 ? 21.624 19.633 -12.196 1.00 24.81 255 LEU A C 1
ATOM 1994 O O . LEU A 1 255 ? 21.080 19.017 -13.111 1.00 24.81 255 LEU A O 1
ATOM 1998 N N . LEU A 1 256 ? 22.930 19.515 -11.950 1.00 25.00 256 LEU A N 1
ATOM 1999 C CA . LEU A 1 256 ? 23.814 18.623 -12.706 1.00 25.00 256 LEU A CA 1
ATOM 2000 C C . LEU A 1 256 ? 23.540 17.145 -12.392 1.00 25.00 256 LEU A C 1
ATOM 2002 O O . LEU A 1 256 ? 23.566 16.318 -13.305 1.00 25.00 256 LEU A O 1
ATOM 2006 N N . ASP A 1 257 ? 23.196 16.822 -11.147 1.00 34.50 257 ASP A N 1
ATOM 2007 C CA . ASP A 1 257 ? 22.802 15.475 -10.729 1.00 34.50 257 ASP A CA 1
ATOM 2008 C C . ASP A 1 257 ? 21.415 15.088 -11.269 1.00 34.50 257 ASP A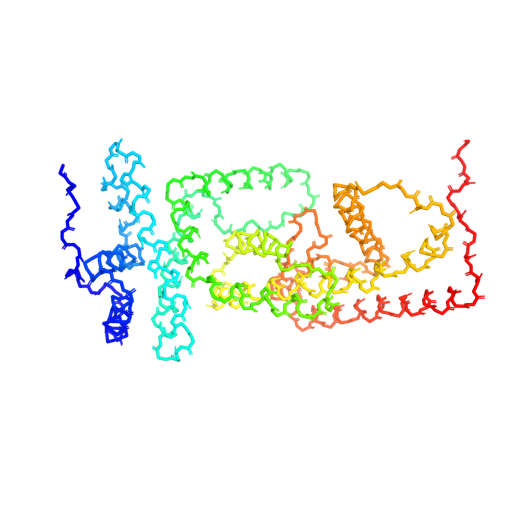 C 1
ATOM 2010 O O . ASP A 1 257 ? 21.227 13.966 -11.757 1.00 34.50 257 ASP A O 1
ATOM 2014 N N . GLU A 1 258 ? 20.451 16.015 -11.278 1.00 30.53 258 GLU A N 1
ATOM 2015 C CA . GLU A 1 258 ? 19.151 15.823 -11.932 1.00 30.53 258 GLU A CA 1
ATOM 2016 C C . GLU A 1 258 ? 19.304 15.616 -13.447 1.00 30.53 258 GLU A C 1
ATOM 2018 O O . GLU A 1 258 ? 18.705 14.694 -14.012 1.00 30.53 258 GLU A O 1
ATOM 2023 N N . LEU A 1 259 ? 20.150 16.410 -14.112 1.00 25.12 259 LEU A N 1
ATOM 2024 C CA . LEU A 1 259 ? 20.455 16.255 -15.537 1.00 25.12 259 LEU A CA 1
ATOM 2025 C C . LEU A 1 259 ? 21.160 14.922 -15.824 1.00 25.12 259 LEU A C 1
ATOM 2027 O O . LEU A 1 259 ? 20.780 14.231 -16.771 1.00 25.12 259 LEU A O 1
ATOM 2031 N N . ALA A 1 260 ? 22.103 14.496 -14.979 1.00 32.47 260 ALA A N 1
ATOM 2032 C CA . ALA A 1 260 ? 22.779 13.204 -15.099 1.00 32.47 260 ALA A CA 1
ATOM 2033 C C . ALA A 1 260 ? 21.815 12.017 -14.913 1.00 32.47 260 ALA A C 1
ATOM 2035 O O . ALA A 1 260 ? 21.913 11.011 -15.627 1.00 32.47 260 ALA A O 1
ATOM 2036 N N . GLN A 1 261 ? 20.838 12.125 -14.004 1.00 38.88 261 GLN A N 1
ATOM 2037 C CA . GLN A 1 261 ? 19.781 11.123 -13.843 1.00 38.88 261 GLN A CA 1
ATOM 2038 C C . GLN A 1 261 ? 18.824 11.088 -15.040 1.00 38.88 261 GLN A C 1
ATOM 2040 O O . GLN A 1 261 ? 18.453 10.001 -15.498 1.00 38.88 261 GLN A O 1
ATOM 2045 N N . VAL A 1 262 ? 18.432 12.249 -15.574 1.00 39.25 262 VAL A N 1
ATOM 2046 C CA . VAL A 1 262 ? 17.593 12.348 -16.778 1.00 39.25 262 VAL A CA 1
ATOM 2047 C C . VAL A 1 262 ? 18.316 11.746 -17.986 1.00 39.25 262 VAL A C 1
ATOM 2049 O O . VAL A 1 262 ? 17.710 10.953 -18.714 1.00 39.25 262 VAL A O 1
ATOM 2052 N N . ASP A 1 263 ? 19.608 12.014 -18.155 1.00 40.31 263 ASP A N 1
ATOM 2053 C CA . ASP A 1 263 ? 20.415 11.482 -19.255 1.00 40.31 263 ASP A CA 1
ATOM 2054 C C . ASP A 1 263 ? 20.654 9.977 -19.143 1.00 40.31 263 ASP A C 1
ATOM 2056 O O . ASP A 1 263 ? 20.450 9.245 -20.120 1.00 40.31 263 ASP A O 1
ATOM 2060 N N . ALA A 1 264 ? 20.980 9.476 -17.945 1.00 47.62 264 ALA A N 1
ATOM 2061 C CA . ALA A 1 264 ? 21.026 8.040 -17.687 1.00 47.62 264 ALA A CA 1
ATOM 2062 C C . ALA A 1 264 ? 19.669 7.405 -18.025 1.00 47.62 264 ALA A C 1
ATOM 2064 O O . ALA A 1 264 ? 19.615 6.358 -18.678 1.00 47.62 264 ALA A O 1
ATOM 2065 N N . SER A 1 265 ? 18.563 8.075 -17.672 1.00 53.22 265 SER A N 1
ATOM 2066 C CA . SER A 1 265 ? 17.218 7.568 -17.926 1.00 53.22 265 SER A CA 1
ATOM 2067 C C . SER A 1 265 ? 16.887 7.402 -19.417 1.00 53.22 265 SER A C 1
ATOM 2069 O O . SER A 1 265 ? 16.285 6.406 -19.839 1.00 53.22 265 SER A O 1
ATOM 2071 N N . GLN A 1 266 ? 17.326 8.352 -20.243 1.00 61.69 266 GLN A N 1
ATOM 2072 C CA . GLN A 1 266 ? 17.154 8.294 -21.691 1.00 61.69 266 GLN A CA 1
ATOM 2073 C C . GLN A 1 266 ? 18.068 7.251 -22.334 1.00 61.69 266 GLN A C 1
ATOM 2075 O O . GLN A 1 266 ? 17.640 6.552 -23.255 1.00 61.69 266 GLN A O 1
ATOM 2080 N N . HIS A 1 267 ? 19.297 7.099 -21.840 1.00 59.12 267 HIS A N 1
ATOM 2081 C CA . HIS A 1 267 ? 20.263 6.150 -22.389 1.00 59.12 267 HIS A CA 1
ATOM 2082 C C . HIS A 1 267 ? 19.775 4.702 -22.291 1.00 59.12 267 HIS A C 1
ATOM 2084 O O . HIS A 1 267 ? 19.845 3.947 -23.260 1.00 59.12 267 HIS A O 1
ATOM 2090 N N . VAL A 1 268 ? 19.202 4.319 -21.149 1.00 64.50 268 VAL A N 1
ATOM 2091 C CA . VAL A 1 268 ? 18.651 2.966 -20.970 1.00 64.50 268 VAL A CA 1
ATOM 2092 C C . VAL A 1 268 ? 17.411 2.753 -21.814 1.00 64.50 268 VAL A C 1
ATOM 2094 O O . VAL A 1 268 ? 17.243 1.667 -22.356 1.00 64.50 268 VAL A O 1
ATOM 2097 N N . ARG A 1 269 ? 16.553 3.770 -21.969 1.00 70.25 269 ARG A N 1
ATOM 2098 C CA . ARG A 1 269 ? 15.408 3.675 -22.885 1.00 70.25 269 ARG A CA 1
ATOM 2099 C C . ARG A 1 269 ? 15.888 3.387 -24.304 1.00 70.25 269 ARG A C 1
ATOM 2101 O O . ARG A 1 269 ? 15.436 2.410 -24.885 1.00 70.25 269 ARG A O 1
ATOM 2108 N N . ARG A 1 270 ? 16.891 4.124 -24.794 1.00 73.75 270 ARG A N 1
ATOM 2109 C CA . ARG A 1 270 ? 17.513 3.878 -26.108 1.00 73.75 270 ARG A CA 1
ATOM 2110 C C . ARG A 1 270 ? 18.144 2.485 -26.204 1.00 73.75 270 ARG A C 1
ATOM 2112 O O . ARG A 1 270 ? 17.980 1.815 -27.219 1.00 73.75 270 ARG A O 1
ATOM 2119 N N . LEU A 1 271 ? 18.831 2.019 -25.158 1.00 73.88 271 LEU A N 1
ATOM 2120 C CA . LEU A 1 271 ? 19.422 0.677 -25.120 1.00 73.88 271 LEU A CA 1
ATOM 2121 C C . LEU A 1 271 ? 18.344 -0.413 -25.179 1.00 73.88 271 LEU A C 1
ATOM 2123 O O . LEU A 1 271 ? 18.430 -1.334 -25.985 1.00 73.88 271 LEU A O 1
ATOM 2127 N N . VAL A 1 272 ? 17.306 -0.297 -24.353 1.00 80.94 272 VAL A N 1
ATOM 2128 C CA . VAL A 1 272 ? 16.168 -1.221 -24.336 1.00 80.94 272 VAL A CA 1
ATOM 2129 C C . VAL A 1 272 ? 15.386 -1.147 -25.647 1.00 80.94 272 VAL A C 1
ATOM 2131 O O . VAL A 1 272 ? 14.875 -2.168 -26.105 1.00 80.94 272 VAL A O 1
ATOM 2134 N N . ASP A 1 273 ? 15.349 0.008 -26.310 1.00 83.88 273 ASP A N 1
ATOM 2135 C CA . ASP A 1 273 ? 14.691 0.170 -27.605 1.00 83.88 273 ASP A CA 1
ATOM 2136 C C . ASP A 1 273 ? 15.376 -0.600 -28.744 1.00 83.88 273 ASP A C 1
ATOM 2138 O O . ASP A 1 273 ? 14.690 -0.968 -29.704 1.00 83.88 273 ASP A O 1
ATOM 2142 N N . ARG A 1 274 ? 16.670 -0.929 -28.599 1.00 86.12 274 ARG A N 1
ATOM 2143 C CA . ARG A 1 274 ? 17.427 -1.804 -29.517 1.00 86.12 274 ARG A CA 1
ATOM 2144 C C . ARG A 1 274 ? 17.099 -3.290 -29.354 1.00 86.12 274 ARG A C 1
ATOM 2146 O O . ARG A 1 274 ? 17.459 -4.083 -30.223 1.00 86.12 274 ARG A O 1
ATOM 2153 N N . LEU A 1 275 ? 16.462 -3.701 -28.253 1.00 89.12 275 LEU A N 1
ATOM 2154 C CA . LEU A 1 275 ? 16.124 -5.108 -28.030 1.00 89.12 275 LEU A CA 1
ATOM 2155 C C . LEU A 1 275 ? 15.069 -5.610 -29.024 1.00 89.12 275 LEU A C 1
ATOM 2157 O O . LEU A 1 275 ? 14.219 -4.838 -29.484 1.00 89.12 275 LEU A O 1
ATOM 2161 N N . PRO A 1 276 ? 15.045 -6.930 -29.295 1.00 92.56 276 PRO A N 1
ATOM 2162 C CA . PRO A 1 276 ? 13.950 -7.556 -30.021 1.00 92.56 276 PRO A CA 1
ATOM 2163 C C . PRO A 1 276 ? 12.587 -7.165 -29.427 1.00 92.56 276 PRO A C 1
ATOM 2165 O O . PRO A 1 276 ? 12.465 -7.088 -28.201 1.00 92.56 276 PRO A O 1
ATOM 2168 N N . PRO A 1 277 ? 11.528 -6.995 -30.245 1.00 91.31 277 PRO A N 1
ATOM 2169 C CA . PRO A 1 277 ? 10.255 -6.423 -29.797 1.00 91.31 277 PRO A CA 1
ATOM 2170 C C . PRO A 1 277 ? 9.668 -7.063 -28.532 1.00 91.31 277 PRO A C 1
ATOM 2172 O O . PRO A 1 277 ? 9.175 -6.352 -27.658 1.00 91.31 277 PRO A O 1
ATOM 2175 N N . LYS A 1 278 ? 9.761 -8.396 -28.406 1.00 90.25 278 LYS A N 1
ATOM 2176 C CA . LYS A 1 278 ? 9.280 -9.136 -27.227 1.00 90.25 278 LYS A CA 1
ATOM 2177 C C . LYS A 1 278 ? 10.116 -8.866 -25.973 1.00 90.25 278 LYS A C 1
ATOM 2179 O O . LYS A 1 278 ? 9.549 -8.682 -24.902 1.00 90.25 278 LYS A O 1
ATOM 2184 N N . GLU A 1 279 ? 11.441 -8.845 -26.095 1.00 89.12 279 GLU A N 1
ATOM 2185 C CA . GLU A 1 279 ? 12.355 -8.573 -24.977 1.00 89.12 279 GLU A CA 1
ATOM 2186 C C . GLU A 1 279 ? 12.210 -7.120 -24.516 1.00 89.12 279 GLU A C 1
ATOM 2188 O O . GLU A 1 279 ? 12.027 -6.869 -23.327 1.00 89.12 279 GLU A O 1
ATOM 2193 N N . ARG A 1 280 ? 12.161 -6.181 -25.469 1.00 90.31 280 ARG A N 1
ATOM 2194 C CA . ARG A 1 280 ? 11.892 -4.761 -25.228 1.00 90.31 280 ARG A CA 1
ATOM 2195 C C . ARG A 1 280 ? 10.593 -4.539 -24.465 1.00 90.31 280 ARG A C 1
ATOM 2197 O O . ARG A 1 280 ? 10.616 -3.888 -23.428 1.00 90.31 280 ARG A O 1
ATOM 2204 N N . GLU A 1 281 ? 9.467 -5.072 -24.946 1.00 88.62 281 GLU A N 1
ATOM 2205 C CA . GLU A 1 281 ? 8.168 -4.872 -24.284 1.00 88.62 281 GLU A CA 1
ATOM 2206 C C . GLU A 1 281 ? 8.174 -5.469 -22.870 1.00 88.62 281 GLU A C 1
ATOM 2208 O O . GLU A 1 281 ? 7.726 -4.817 -21.926 1.00 88.62 281 GLU A O 1
ATOM 2213 N N . VAL A 1 282 ? 8.751 -6.665 -22.689 1.00 83.69 282 VAL A N 1
ATOM 2214 C CA . VAL A 1 282 ? 8.888 -7.279 -21.360 1.00 83.69 282 VAL A CA 1
ATOM 2215 C C . VAL A 1 282 ? 9.730 -6.403 -20.436 1.00 83.69 282 VAL A C 1
ATOM 2217 O O . VAL A 1 282 ? 9.286 -6.137 -19.323 1.00 83.69 282 VAL A O 1
ATOM 2220 N N . LEU A 1 283 ? 10.900 -5.912 -20.861 1.00 80.19 283 LEU A N 1
ATOM 2221 C CA . LEU A 1 283 ? 11.726 -5.054 -20.008 1.00 80.19 283 LEU A CA 1
ATOM 2222 C C . LEU A 1 283 ? 11.068 -3.692 -19.750 1.00 80.19 283 LEU A C 1
ATOM 2224 O O . LEU A 1 283 ? 11.082 -3.226 -18.614 1.00 80.19 283 LEU A O 1
ATOM 2228 N N . ARG A 1 284 ? 10.423 -3.070 -20.743 1.00 81.00 284 ARG A N 1
ATOM 2229 C CA . ARG A 1 284 ? 9.737 -1.785 -20.540 1.00 81.00 284 ARG A CA 1
ATOM 2230 C C . ARG A 1 284 ? 8.626 -1.895 -19.505 1.00 81.00 284 ARG A C 1
ATOM 2232 O O . ARG A 1 284 ? 8.574 -1.074 -18.595 1.00 81.00 284 ARG A O 1
ATOM 2239 N N . LEU A 1 285 ? 7.789 -2.929 -19.596 1.00 76.50 285 LEU A N 1
ATOM 2240 C CA . LEU A 1 285 ? 6.721 -3.174 -18.623 1.00 76.50 285 LEU A CA 1
ATOM 2241 C C . LEU A 1 285 ? 7.257 -3.596 -17.265 1.00 76.50 285 LEU A C 1
ATOM 2243 O O . LEU A 1 285 ? 6.743 -3.176 -16.231 1.00 76.50 285 LEU A O 1
ATOM 2247 N N . ARG A 1 286 ? 8.268 -4.462 -17.256 1.00 71.81 286 ARG A N 1
ATOM 2248 C CA . ARG A 1 286 ? 8.809 -4.990 -16.016 1.00 71.81 286 ARG A CA 1
ATOM 2249 C C . ARG A 1 286 ? 9.463 -3.854 -15.230 1.00 71.81 286 ARG A C 1
ATOM 2251 O O . ARG A 1 286 ? 9.102 -3.674 -14.081 1.00 71.81 286 ARG A O 1
ATOM 2258 N N . PHE A 1 287 ? 10.335 -3.061 -15.845 1.00 68.00 287 PHE A N 1
ATOM 2259 C CA . PHE A 1 287 ? 11.150 -2.035 -15.183 1.00 68.00 287 PHE A CA 1
ATOM 2260 C C . PHE A 1 287 ? 10.547 -0.620 -15.188 1.00 68.00 287 PHE A C 1
ATOM 2262 O O . PHE A 1 287 ? 11.219 0.318 -14.775 1.00 68.00 287 PHE A O 1
ATOM 2269 N N . GLY A 1 288 ? 9.312 -0.437 -15.667 1.00 69.06 288 GLY A N 1
ATOM 2270 C CA . GLY A 1 288 ? 8.688 0.889 -15.716 1.00 69.06 288 GLY A CA 1
ATOM 2271 C C . GLY A 1 288 ? 9.381 1.853 -16.682 1.00 69.06 288 GLY A C 1
ATOM 2272 O O . GLY A 1 288 ? 9.445 3.051 -16.434 1.00 69.06 288 GLY A O 1
ATOM 2273 N N . LEU A 1 289 ? 9.889 1.357 -17.814 1.00 71.88 289 LEU A N 1
ATOM 2274 C CA . LEU A 1 289 ? 10.480 2.182 -18.887 1.00 71.88 289 LEU A CA 1
ATOM 2275 C C . LEU A 1 289 ? 9.420 2.643 -19.904 1.00 71.88 289 LEU A C 1
ATOM 2277 O O . LEU A 1 289 ? 9.673 2.821 -21.100 1.00 71.88 289 LEU A O 1
ATOM 2281 N N . THR A 1 290 ? 8.191 2.767 -19.429 1.00 70.19 290 THR A N 1
ATOM 2282 C CA . THR A 1 290 ? 7.020 3.268 -20.141 1.00 70.19 290 THR A CA 1
ATOM 2283 C C . THR A 1 290 ? 6.714 4.691 -19.690 1.00 70.19 290 THR A C 1
ATOM 2285 O O . THR A 1 290 ? 7.258 5.179 -18.699 1.00 70.19 290 THR A O 1
ATOM 2288 N N . ASP A 1 291 ? 5.834 5.375 -20.414 1.00 63.62 291 ASP A N 1
ATOM 2289 C CA . ASP A 1 291 ? 5.484 6.765 -20.095 1.00 63.62 291 ASP A CA 1
ATOM 2290 C C . ASP A 1 291 ? 4.776 6.892 -18.743 1.00 63.62 291 ASP A C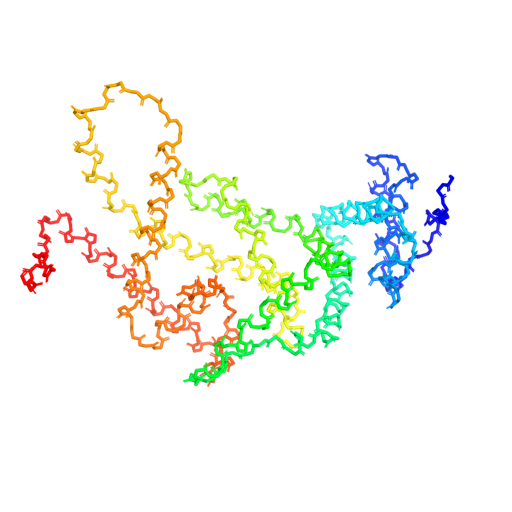 1
ATOM 2292 O O . ASP A 1 291 ? 4.901 7.909 -18.070 1.00 63.62 291 ASP A O 1
ATOM 2296 N N . ASP A 1 292 ? 4.088 5.834 -18.301 1.00 57.91 292 ASP A N 1
ATOM 2297 C CA . ASP A 1 292 ? 3.502 5.767 -16.964 1.00 57.91 292 ASP A CA 1
ATOM 2298 C C . ASP A 1 292 ? 4.514 5.421 -15.859 1.00 57.91 292 ASP A C 1
ATOM 2300 O O . ASP A 1 292 ? 4.141 5.461 -14.694 1.00 57.91 292 ASP A O 1
ATOM 2304 N N . ARG A 1 293 ? 5.772 5.104 -16.202 1.00 58.69 293 ARG A N 1
ATOM 2305 C CA . ARG A 1 293 ? 6.868 4.731 -15.287 1.00 58.69 293 ARG A CA 1
ATOM 2306 C C . ARG A 1 293 ? 6.585 3.562 -14.339 1.00 58.69 293 ARG A C 1
ATOM 2308 O O . ARG A 1 293 ? 7.261 3.401 -13.326 1.00 58.69 293 ARG A O 1
ATOM 2315 N N . VAL A 1 294 ? 5.614 2.712 -14.663 1.00 60.03 294 VAL A N 1
ATOM 2316 C CA . VAL A 1 294 ? 5.149 1.702 -13.711 1.00 60.03 294 VAL A CA 1
ATOM 2317 C C . VAL A 1 294 ? 5.705 0.313 -13.992 1.00 60.03 294 VAL A C 1
ATOM 2319 O O . VAL A 1 294 ? 5.617 -0.200 -15.107 1.00 60.03 294 VAL A O 1
ATOM 2322 N N . CYS A 1 295 ? 6.172 -0.341 -12.932 1.00 65.06 295 CYS A N 1
ATOM 2323 C CA . CYS A 1 295 ? 6.612 -1.729 -12.964 1.00 65.06 295 CYS A CA 1
ATOM 2324 C C . CYS A 1 295 ? 5.427 -2.706 -12.891 1.00 65.06 295 CYS A C 1
ATOM 2326 O O . CYS A 1 295 ? 4.517 -2.546 -12.080 1.00 65.06 295 CYS A O 1
ATOM 2328 N N . HIS A 1 296 ? 5.462 -3.761 -13.702 1.00 64.81 296 HIS A N 1
ATOM 2329 C CA . HIS A 1 296 ? 4.466 -4.835 -13.705 1.00 64.81 296 HIS A CA 1
ATOM 2330 C C . HIS A 1 296 ? 5.051 -6.152 -13.185 1.00 64.81 296 HIS A C 1
ATOM 2332 O O . HIS A 1 296 ? 6.238 -6.430 -13.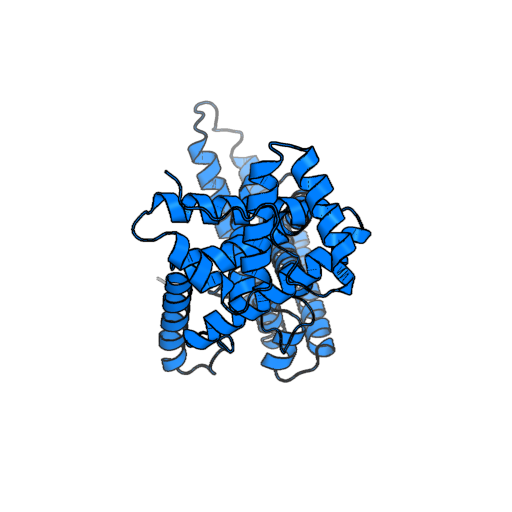387 1.00 64.81 296 HIS A O 1
ATOM 2338 N N . SER A 1 297 ? 4.243 -6.991 -12.526 1.00 66.62 297 SER A N 1
ATOM 2339 C CA . SER A 1 297 ? 4.686 -8.325 -12.104 1.00 66.62 297 SER A CA 1
ATOM 2340 C C . SER A 1 297 ? 4.837 -9.268 -13.305 1.00 66.62 297 SER A C 1
ATOM 2342 O O . SER A 1 297 ? 4.258 -9.048 -14.368 1.00 66.62 297 SER A O 1
ATOM 2344 N N . LEU A 1 298 ? 5.592 -10.362 -13.147 1.00 68.38 298 LEU A N 1
ATOM 2345 C CA . LEU A 1 298 ? 5.675 -11.393 -14.191 1.00 68.38 298 LEU A CA 1
ATOM 2346 C C . LEU A 1 298 ? 4.298 -11.988 -14.518 1.00 68.38 298 LEU A C 1
ATOM 2348 O O . LEU A 1 298 ? 4.044 -12.304 -15.675 1.00 68.38 298 LEU A O 1
ATOM 2352 N N . ALA A 1 299 ? 3.423 -12.125 -13.514 1.00 64.56 299 ALA A N 1
ATOM 2353 C CA . ALA A 1 299 ? 2.063 -12.622 -13.696 1.00 64.56 299 ALA A CA 1
ATOM 2354 C C . ALA A 1 299 ? 1.239 -11.649 -14.551 1.00 64.56 299 ALA A C 1
ATOM 2356 O O . ALA A 1 299 ? 0.677 -12.063 -15.564 1.00 64.56 299 ALA A O 1
ATOM 2357 N N . ASP A 1 300 ? 1.272 -10.353 -14.229 1.00 66.00 300 ASP A N 1
ATOM 2358 C CA . ASP A 1 300 ? 0.569 -9.317 -14.998 1.00 66.00 300 ASP A CA 1
ATOM 2359 C C . ASP A 1 300 ? 1.047 -9.260 -16.446 1.00 66.00 300 ASP A C 1
ATOM 2361 O O . ASP A 1 300 ? 0.240 -9.170 -17.370 1.00 66.00 300 ASP A O 1
ATOM 2365 N N . ILE A 1 301 ? 2.366 -9.326 -16.652 1.00 74.88 301 ILE A N 1
ATOM 2366 C CA . ILE A 1 301 ? 2.960 -9.319 -17.990 1.00 74.88 301 ILE A CA 1
ATOM 2367 C C . ILE A 1 301 ? 2.570 -10.592 -18.743 1.00 74.88 301 ILE A C 1
ATOM 2369 O O . ILE A 1 301 ? 2.226 -10.512 -19.916 1.00 74.88 301 ILE A O 1
ATOM 2373 N N . SER A 1 302 ? 2.577 -11.752 -18.082 1.00 76.62 302 SER A N 1
ATOM 2374 C CA . SER A 1 302 ? 2.222 -13.033 -18.707 1.00 76.62 302 SER A CA 1
ATOM 2375 C C . SER A 1 302 ? 0.773 -13.048 -19.175 1.00 76.62 302 SER A C 1
ATOM 2377 O O . SER A 1 302 ? 0.490 -13.363 -20.328 1.00 76.62 302 SER A O 1
ATOM 2379 N N . TRP A 1 303 ? -0.124 -12.560 -18.321 1.00 76.50 303 TRP A N 1
ATOM 2380 C CA . TRP A 1 303 ? -1.529 -12.383 -18.637 1.00 76.50 303 TRP A CA 1
ATOM 2381 C C . TRP A 1 303 ? -1.712 -11.399 -19.801 1.00 76.50 303 TRP A C 1
ATOM 2383 O O . TRP A 1 303 ? -2.408 -11.692 -20.769 1.00 76.50 303 TRP A O 1
ATOM 2393 N N . ARG A 1 304 ? -1.014 -10.260 -19.763 1.00 77.81 304 ARG A N 1
ATOM 2394 C CA . ARG A 1 304 ? -1.102 -9.205 -20.781 1.00 77.81 304 ARG A CA 1
ATOM 2395 C C . ARG A 1 304 ? -0.557 -9.617 -22.148 1.00 77.81 304 ARG A C 1
ATOM 2397 O O . ARG A 1 304 ? -1.078 -9.172 -23.166 1.00 77.81 304 ARG A O 1
ATOM 2404 N N . LEU A 1 305 ? 0.504 -10.418 -22.174 1.00 82.94 305 LEU A N 1
ATOM 2405 C CA . LEU A 1 305 ? 1.136 -10.899 -23.403 1.00 82.94 305 LEU A CA 1
ATOM 2406 C C . LEU A 1 305 ? 0.566 -12.246 -23.875 1.00 82.94 305 LEU A C 1
ATOM 2408 O O . LEU A 1 305 ? 1.032 -12.765 -24.888 1.00 82.94 305 LEU A O 1
ATOM 2412 N N . GLY A 1 306 ? -0.415 -12.812 -23.162 1.00 84.62 306 GLY A N 1
ATOM 2413 C CA . GLY A 1 306 ? -1.020 -14.103 -23.495 1.00 84.62 306 GLY A CA 1
ATOM 2414 C C . GLY A 1 306 ? -0.018 -15.260 -23.461 1.00 84.62 306 GLY A C 1
ATOM 2415 O O . GLY A 1 306 ? -0.048 -16.130 -24.327 1.00 84.62 306 GLY A O 1
ATOM 2416 N N . CYS A 1 307 ? 0.918 -15.253 -22.509 1.00 88.44 307 CYS A N 1
ATOM 2417 C CA . CYS A 1 307 ? 1.959 -16.271 -22.381 1.00 88.44 307 CYS A CA 1
ATOM 2418 C C . CYS A 1 307 ? 2.116 -16.745 -20.929 1.00 88.44 307 CYS A C 1
ATOM 2420 O O . CYS A 1 307 ? 1.459 -16.244 -20.021 1.00 88.44 307 CYS A O 1
ATOM 2422 N N . THR A 1 308 ? 2.972 -17.741 -20.688 1.00 83.94 308 THR A N 1
ATOM 2423 C CA . THR A 1 308 ? 3.212 -18.245 -19.329 1.00 83.94 308 THR A CA 1
ATOM 2424 C C . THR A 1 308 ? 4.152 -17.320 -18.550 1.00 83.94 308 THR A C 1
ATOM 2426 O O . THR A 1 308 ? 5.041 -16.677 -19.116 1.00 83.94 308 THR A O 1
ATOM 2429 N N . LYS A 1 309 ? 4.017 -17.297 -17.219 1.00 77.38 309 LYS A N 1
ATOM 2430 C CA . LYS A 1 309 ? 4.931 -16.574 -16.314 1.00 77.38 309 LYS A CA 1
ATOM 2431 C C . LYS A 1 309 ? 6.401 -16.956 -16.544 1.00 77.38 309 LYS A C 1
ATOM 2433 O O . LYS A 1 309 ? 7.270 -16.087 -16.539 1.00 77.38 309 LYS A O 1
ATOM 2438 N N . GLN A 1 310 ? 6.665 -18.239 -16.795 1.00 74.62 310 GLN A N 1
ATOM 2439 C CA . GLN A 1 310 ? 7.999 -18.756 -17.104 1.00 74.62 310 GLN A CA 1
ATOM 2440 C C . GLN A 1 310 ? 8.541 -18.200 -18.430 1.00 74.62 310 GLN A C 1
ATOM 2442 O O . GLN A 1 310 ? 9.698 -17.784 -18.484 1.00 74.62 310 GLN A O 1
ATOM 2447 N N . ASN A 1 311 ? 7.708 -18.095 -19.471 1.00 86.94 311 ASN A N 1
ATOM 2448 C CA . ASN A 1 311 ? 8.115 -17.507 -20.751 1.00 86.94 311 ASN A CA 1
ATOM 2449 C C . ASN A 1 311 ? 8.475 -16.023 -20.605 1.00 86.94 311 ASN A C 1
ATOM 2451 O O . ASN A 1 311 ? 9.446 -15.558 -21.212 1.00 86.94 311 ASN A O 1
ATOM 2455 N N . VAL A 1 312 ? 7.731 -15.274 -19.781 1.00 77.44 312 VAL A N 1
ATOM 2456 C CA . VAL A 1 312 ? 8.083 -13.883 -19.451 1.00 77.44 312 VAL A CA 1
ATOM 2457 C C . VAL A 1 312 ? 9.421 -13.825 -18.723 1.00 77.44 312 VAL A C 1
ATOM 2459 O O . VAL A 1 312 ? 10.272 -13.026 -19.101 1.00 77.44 312 VAL A O 1
ATOM 2462 N N . GLN A 1 313 ? 9.638 -14.682 -17.723 1.00 71.56 313 GLN A N 1
ATOM 2463 C CA . GLN A 1 313 ? 10.888 -14.720 -16.961 1.00 71.56 313 GLN A CA 1
ATOM 2464 C C . GLN A 1 313 ? 12.103 -15.015 -17.854 1.00 71.56 313 GLN A C 1
ATOM 2466 O O . GLN A 1 313 ? 13.102 -14.304 -17.780 1.00 71.56 313 GLN A O 1
ATOM 2471 N N . GLN A 1 314 ? 12.003 -16.003 -18.746 1.00 78.31 314 GLN A N 1
ATOM 2472 C CA . GLN A 1 314 ? 13.062 -16.321 -19.712 1.00 78.31 314 GLN A CA 1
ATOM 2473 C C . GLN A 1 314 ? 13.309 -15.172 -20.697 1.00 78.31 314 GLN A C 1
ATOM 2475 O O . GLN A 1 314 ? 14.446 -14.865 -21.045 1.00 78.31 314 GLN A O 1
ATOM 2480 N N . THR A 1 315 ? 12.246 -14.505 -21.152 1.00 85.44 315 THR A N 1
ATOM 2481 C CA . THR A 1 315 ? 12.357 -13.342 -22.046 1.00 85.44 315 THR A CA 1
ATOM 2482 C C . THR A 1 315 ? 13.015 -12.156 -21.343 1.00 85.44 315 THR A C 1
ATOM 2484 O O . THR A 1 315 ? 13.886 -11.516 -21.926 1.00 85.44 315 THR A O 1
ATOM 2487 N N . GLN A 1 316 ? 12.667 -11.908 -20.077 1.00 80.75 316 GLN A N 1
ATOM 2488 C CA . GLN A 1 316 ? 13.327 -10.910 -19.241 1.00 80.75 316 GLN A CA 1
ATOM 2489 C C . GLN A 1 316 ? 14.822 -11.219 -19.100 1.00 80.75 316 GLN A C 1
ATOM 2491 O O . GLN A 1 316 ? 15.645 -10.326 -19.276 1.00 80.75 316 GLN A O 1
ATOM 2496 N N . GLN A 1 317 ? 15.177 -12.469 -18.790 1.00 73.62 317 GLN A N 1
ATOM 2497 C CA . GLN A 1 317 ? 16.570 -12.868 -18.607 1.00 73.62 317 GLN A CA 1
ATOM 2498 C C . GLN A 1 317 ? 17.396 -12.646 -19.881 1.00 73.62 317 GLN A C 1
ATOM 2500 O O . GLN A 1 317 ? 18.420 -11.973 -19.814 1.00 73.62 317 GLN A O 1
ATOM 2505 N N . ARG A 1 318 ? 16.901 -13.098 -21.042 1.00 82.88 318 ARG A N 1
ATOM 2506 C CA . ARG A 1 318 ? 17.570 -12.883 -22.337 1.00 82.88 318 ARG A CA 1
ATOM 2507 C C . ARG A 1 318 ? 17.766 -11.405 -22.661 1.00 82.88 318 ARG A C 1
ATOM 2509 O O . ARG A 1 318 ? 18.854 -11.010 -23.064 1.00 82.88 318 ARG A O 1
ATOM 2516 N N . GLY A 1 319 ? 16.736 -10.583 -22.444 1.00 78.88 319 GLY A N 1
ATOM 2517 C CA . GLY A 1 319 ? 16.840 -9.141 -22.664 1.00 78.88 319 GLY A CA 1
ATOM 2518 C C . GLY A 1 319 ? 17.907 -8.496 -21.776 1.00 78.88 319 GLY A C 1
ATOM 2519 O O . GLY A 1 319 ? 18.708 -7.698 -22.253 1.00 78.88 319 GLY A O 1
ATOM 2520 N N . LEU A 1 320 ? 17.964 -8.878 -20.494 1.00 74.62 320 LEU A N 1
ATOM 2521 C CA . LEU A 1 320 ? 18.984 -8.382 -19.565 1.00 74.62 320 LEU A CA 1
ATOM 2522 C C . LEU A 1 320 ? 20.396 -8.844 -19.936 1.00 74.62 320 LEU A C 1
ATOM 2524 O O . LEU A 1 320 ? 21.331 -8.058 -19.820 1.00 74.62 320 LEU A O 1
ATOM 2528 N N . GLU A 1 321 ? 20.560 -10.092 -20.372 1.00 75.00 321 GLU A N 1
ATOM 2529 C CA . GLU A 1 321 ? 21.845 -10.633 -20.829 1.00 75.00 321 GLU A CA 1
ATOM 2530 C C . GLU A 1 321 ? 22.356 -9.892 -22.070 1.00 75.00 321 GLU A C 1
ATOM 2532 O O . GLU A 1 321 ? 23.512 -9.478 -22.078 1.00 75.00 321 GLU A O 1
ATOM 2537 N N . ARG A 1 322 ? 21.492 -9.613 -23.058 1.00 80.44 322 ARG A N 1
ATOM 2538 C CA . ARG A 1 322 ? 21.860 -8.782 -24.220 1.00 80.44 322 ARG A CA 1
ATOM 2539 C C . ARG A 1 322 ? 22.215 -7.355 -23.835 1.00 80.44 322 ARG A C 1
ATOM 2541 O O . ARG A 1 322 ? 23.200 -6.815 -24.322 1.00 80.44 322 ARG A O 1
ATOM 2548 N N . CYS A 1 323 ? 21.428 -6.729 -22.956 1.00 72.94 323 CYS A N 1
ATOM 2549 C CA . CYS A 1 323 ? 21.773 -5.397 -22.471 1.00 72.94 323 CYS A CA 1
ATOM 2550 C C . CYS A 1 323 ? 23.165 -5.413 -21.836 1.00 72.94 323 CYS A C 1
ATOM 2552 O O . CYS A 1 323 ? 23.971 -4.553 -22.167 1.00 72.94 323 CYS A O 1
ATOM 2554 N N . ARG A 1 324 ? 23.472 -6.407 -20.990 1.00 69.62 324 ARG A N 1
ATOM 2555 C CA . ARG A 1 324 ? 24.801 -6.565 -20.377 1.00 69.62 324 ARG A CA 1
ATOM 2556 C C . ARG A 1 324 ? 25.907 -6.789 -21.407 1.00 69.62 324 ARG A C 1
ATOM 2558 O O . ARG A 1 324 ? 26.954 -6.174 -21.253 1.00 69.62 324 ARG A O 1
ATOM 2565 N N . SER A 1 325 ? 25.692 -7.608 -22.438 1.00 73.31 325 SER A N 1
ATOM 2566 C CA . SER A 1 325 ? 26.714 -7.839 -23.468 1.00 73.31 325 SER A CA 1
ATOM 2567 C C . SER A 1 325 ? 27.012 -6.564 -24.252 1.00 73.31 325 SER A C 1
ATOM 2569 O O . SER A 1 325 ? 28.171 -6.204 -24.392 1.00 73.31 325 SER A O 1
ATOM 2571 N N . TRP A 1 326 ? 25.989 -5.796 -24.644 1.00 77.81 326 TRP A N 1
ATOM 2572 C CA . TRP A 1 326 ? 26.198 -4.487 -25.274 1.00 77.81 326 TRP A CA 1
ATOM 2573 C C . TRP A 1 326 ? 26.927 -3.512 -24.354 1.00 77.81 326 TRP A C 1
ATOM 2575 O O . TRP A 1 326 ? 27.709 -2.697 -24.826 1.00 77.81 326 TRP A O 1
ATOM 2585 N N . CYS A 1 327 ? 26.696 -3.588 -23.040 1.00 63.00 327 CYS A N 1
ATOM 2586 C CA . CYS A 1 327 ? 27.463 -2.784 -22.090 1.00 63.00 327 CYS A CA 1
ATOM 2587 C C . CYS A 1 327 ? 28.936 -3.176 -22.082 1.00 63.00 327 CYS A C 1
ATOM 2589 O O . CYS A 1 327 ? 29.769 -2.289 -21.973 1.00 63.00 327 CYS A O 1
ATOM 2591 N N . GLN A 1 328 ? 29.241 -4.474 -22.156 1.00 61.75 328 GLN A N 1
ATOM 2592 C CA . GLN A 1 328 ? 30.607 -5.003 -22.173 1.00 61.75 328 GLN A CA 1
ATOM 2593 C C . GLN A 1 328 ? 31.318 -4.695 -23.495 1.00 61.75 328 GLN A C 1
ATOM 2595 O O . GLN A 1 328 ? 32.448 -4.240 -23.474 1.00 61.75 328 GLN A O 1
ATOM 2600 N N . GLU A 1 329 ? 30.644 -4.834 -24.634 1.00 65.06 329 GLU A N 1
ATOM 2601 C CA . GLU A 1 329 ? 31.188 -4.448 -25.944 1.00 65.06 329 GLU A CA 1
ATOM 2602 C C . GLU A 1 329 ? 31.513 -2.953 -25.979 1.00 65.06 329 GLU A C 1
ATOM 2604 O O . GLU A 1 329 ? 32.637 -2.559 -26.272 1.00 65.06 329 GLU A O 1
ATOM 2609 N N . LEU A 1 330 ? 30.563 -2.115 -25.547 1.00 60.81 330 LEU A N 1
ATOM 2610 C CA . LEU A 1 330 ? 30.820 -0.689 -25.385 1.00 60.81 330 LEU A CA 1
ATOM 2611 C C . LEU A 1 330 ? 31.976 -0.466 -24.393 1.00 60.81 330 LEU A C 1
ATOM 2613 O O . LEU A 1 330 ? 32.814 0.401 -24.660 1.00 60.81 330 LEU A O 1
ATOM 2617 N N . ALA A 1 331 ? 32.021 -1.224 -23.275 1.00 51.88 331 ALA A N 1
ATOM 2618 C CA . ALA A 1 331 ? 33.093 -1.226 -22.263 1.00 51.88 331 ALA A CA 1
ATOM 2619 C C . ALA A 1 331 ? 34.476 -1.363 -22.912 1.00 51.88 331 ALA A C 1
ATOM 2621 O O . ALA A 1 331 ? 35.347 -0.520 -22.691 1.00 51.88 331 ALA A O 1
ATOM 2622 N N . ASP A 1 332 ? 34.617 -2.375 -23.755 1.00 51.66 332 ASP A N 1
ATOM 2623 C CA . ASP A 1 332 ? 35.853 -2.748 -24.424 1.00 51.66 332 ASP A CA 1
ATOM 2624 C C . ASP A 1 332 ? 36.233 -1.757 -25.535 1.00 51.66 332 ASP A C 1
ATOM 2626 O O . ASP A 1 332 ? 37.404 -1.393 -25.651 1.00 51.66 332 ASP A O 1
ATOM 2630 N N . ASP A 1 333 ? 35.262 -1.249 -26.299 1.00 54.09 333 ASP A N 1
ATOM 2631 C CA . ASP A 1 333 ? 35.508 -0.301 -27.396 1.00 54.09 333 ASP A CA 1
ATOM 2632 C C . ASP A 1 333 ? 36.062 1.041 -26.893 1.00 54.09 333 ASP A C 1
ATOM 2634 O O . ASP A 1 333 ? 37.012 1.580 -27.460 1.00 54.09 333 ASP A O 1
ATOM 2638 N N . ALA A 1 334 ? 35.556 1.557 -25.765 1.00 45.00 334 ALA A N 1
ATOM 2639 C CA . ALA A 1 334 ? 36.106 2.801 -25.208 1.00 45.00 334 ALA A CA 1
ATOM 2640 C C . ALA A 1 334 ? 37.465 2.611 -24.513 1.00 45.00 334 ALA A C 1
ATOM 2642 O O . ALA A 1 334 ? 38.218 3.573 -24.405 1.00 45.00 334 ALA A O 1
ATOM 2643 N N . ILE A 1 335 ? 37.802 1.394 -24.065 1.00 47.09 335 ILE A N 1
ATOM 2644 C CA . ILE A 1 335 ? 39.160 1.072 -23.589 1.00 47.09 335 ILE A CA 1
ATOM 2645 C C . ILE A 1 335 ? 40.139 1.032 -24.773 1.00 47.09 335 ILE A C 1
ATOM 2647 O O . ILE A 1 335 ? 41.302 1.397 -24.620 1.00 47.09 335 ILE A O 1
ATOM 2651 N N . ARG A 1 336 ? 39.673 0.626 -25.961 1.00 49.66 336 ARG A N 1
ATOM 2652 C CA . ARG A 1 336 ? 40.475 0.598 -27.195 1.00 49.66 336 ARG A CA 1
ATOM 2653 C C . ARG A 1 336 ? 40.599 1.955 -27.898 1.00 49.66 336 ARG A C 1
ATOM 2655 O O . ARG A 1 336 ? 41.443 2.077 -28.776 1.00 49.66 336 ARG A O 1
ATOM 2662 N N . GLY A 1 337 ? 39.812 2.961 -27.512 1.00 45.72 337 GLY A N 1
ATOM 2663 C CA . GLY A 1 337 ? 39.868 4.311 -28.088 1.00 45.72 337 GLY A CA 1
ATOM 2664 C C . GLY A 1 337 ? 39.160 4.476 -29.440 1.00 45.72 337 GLY A C 1
ATOM 2665 O O . GLY A 1 337 ? 39.226 5.557 -30.018 1.00 45.72 337 GLY A O 1
ATOM 2666 N N . ASP A 1 338 ? 38.446 3.458 -29.925 1.00 48.72 338 ASP A N 1
ATOM 2667 C CA . ASP A 1 338 ? 37.681 3.530 -31.174 1.00 48.72 338 ASP A CA 1
ATOM 2668 C C . ASP A 1 338 ? 36.237 3.958 -30.879 1.00 48.72 338 ASP A C 1
ATOM 2670 O O . ASP A 1 338 ? 35.352 3.139 -30.619 1.00 48.72 338 ASP A O 1
ATOM 2674 N N . LEU A 1 339 ? 35.973 5.267 -30.914 1.00 42.44 339 LEU A N 1
ATOM 2675 C CA . LEU A 1 339 ? 34.599 5.756 -31.028 1.00 42.44 339 LEU A CA 1
ATOM 2676 C C . LEU A 1 339 ? 34.154 5.616 -32.496 1.00 42.44 339 LEU A C 1
ATOM 2678 O O . LEU A 1 339 ? 34.827 6.163 -33.374 1.00 42.44 339 LEU A O 1
ATOM 2682 N N . PRO A 1 340 ? 33.016 4.970 -32.809 1.00 40.34 340 PRO A N 1
ATOM 2683 C CA . PRO A 1 340 ? 32.448 5.083 -34.145 1.00 40.34 340 PRO A CA 1
ATOM 2684 C C . PRO A 1 340 ? 32.119 6.560 -34.426 1.00 40.34 340 PRO A C 1
ATOM 2686 O O . PRO A 1 340 ? 31.593 7.239 -33.537 1.00 40.34 340 PRO A O 1
ATOM 2689 N N . PRO A 1 341 ? 32.418 7.079 -35.634 1.00 37.62 341 PRO A N 1
ATOM 2690 C CA . PRO A 1 341 ? 32.151 8.469 -35.962 1.00 37.62 341 PRO A CA 1
ATOM 2691 C C . PRO A 1 341 ? 30.659 8.748 -35.819 1.00 37.62 341 PRO A C 1
ATOM 2693 O O . PRO A 1 341 ? 29.817 7.992 -36.307 1.00 37.62 341 PRO A O 1
ATOM 2696 N N . ASP A 1 342 ? 30.359 9.841 -35.126 1.00 38.88 342 ASP A N 1
ATOM 2697 C CA . ASP A 1 342 ? 29.014 10.332 -34.888 1.00 38.88 342 ASP A CA 1
ATOM 2698 C C . ASP A 1 342 ? 28.271 10.512 -36.222 1.00 38.88 342 ASP A C 1
ATOM 2700 O O . ASP A 1 342 ? 28.507 11.454 -36.981 1.00 38.88 342 ASP A O 1
ATOM 2704 N N . THR A 1 343 ? 27.365 9.586 -36.539 1.00 40.38 343 THR A N 1
ATOM 2705 C CA . THR A 1 343 ? 26.548 9.657 -37.756 1.00 40.38 343 THR A CA 1
ATOM 2706 C C . THR A 1 343 ? 25.394 10.657 -37.635 1.00 40.38 343 THR A C 1
ATOM 2708 O O . THR A 1 343 ? 24.500 10.643 -38.478 1.00 40.38 343 THR A O 1
ATOM 2711 N N . SER A 1 344 ? 25.378 11.531 -36.622 1.00 37.94 344 SER A N 1
ATOM 2712 C CA . SER A 1 344 ? 24.334 12.547 -36.445 1.00 37.94 344 SER A CA 1
ATOM 2713 C C . SER A 1 344 ? 24.661 13.937 -37.020 1.00 37.94 344 SER A C 1
ATOM 2715 O O . SER A 1 344 ? 24.027 14.921 -36.655 1.00 37.94 344 SER A O 1
ATOM 2717 N N . SER A 1 345 ? 25.557 14.026 -38.013 1.00 37.94 345 SER A N 1
ATOM 2718 C CA . SER A 1 345 ? 25.773 15.252 -38.805 1.00 37.94 345 SER A CA 1
ATOM 2719 C C . SER A 1 345 ? 25.719 15.029 -40.327 1.00 37.94 345 SER A C 1
ATOM 2721 O O . SER A 1 345 ? 26.668 15.289 -41.061 1.00 37.94 345 SER A O 1
ATOM 2723 N N . ARG A 1 346 ? 24.569 14.583 -40.854 1.00 37.81 346 ARG A N 1
ATOM 2724 C CA . ARG A 1 346 ? 24.218 14.821 -42.270 1.00 37.81 346 ARG A CA 1
ATOM 2725 C C . ARG A 1 346 ? 22.744 15.190 -42.432 1.00 37.81 346 ARG A C 1
ATOM 2727 O O . ARG A 1 346 ? 21.866 14.340 -42.320 1.00 37.81 346 ARG A O 1
ATOM 2734 N N . GLY A 1 347 ? 22.525 16.457 -42.783 1.00 38.00 347 GLY A N 1
ATOM 2735 C CA . GLY A 1 347 ? 21.249 17.066 -43.171 1.00 38.00 347 GLY A CA 1
ATOM 2736 C C . GLY A 1 347 ? 20.868 18.174 -42.188 1.00 38.00 347 GLY A C 1
ATOM 2737 O O . GLY A 1 347 ? 20.480 17.866 -41.072 1.00 38.00 347 GLY A O 1
ATOM 2738 N N . ARG A 1 348 ? 20.955 19.464 -42.503 1.00 34.44 348 ARG A N 1
ATOM 2739 C CA . ARG A 1 348 ? 21.130 20.204 -43.759 1.00 34.44 348 ARG A CA 1
ATOM 2740 C C . ARG A 1 348 ? 21.988 21.433 -43.499 1.00 34.44 348 ARG A C 1
ATOM 2742 O O . ARG A 1 348 ? 21.962 21.897 -42.339 1.00 34.44 348 ARG A O 1
#

Radius of gyration: 24.45 Å; chains: 1; bounding box: 62×49×71 Å

Foldseek 3Di:
DQPDPQLLPPQQQFDPVCRVLLVVLLVVQCVVDPSSLLSSLSSLLSLLQRPPCSLVVQVVSCPPPPVSLVSSLVSVLSSLLSLLVCVVPVSSVVVLQSSLVSLLVLLQVLCVVLVCPPPDDQDDDDPVRVVVVVVSVVSLVVQCVDSSNVSSLSSNVSNCVNVLLVLLVVLCVVLPVPDDSVRSSVVSVVQLSVLSSNDDVVQDVGSSVSSSQFSVLLSVVVSLLSLQLPPPVVVVVVVPPPPDDDDDDPVVVVVVSVVSSVVSLVRVLVLLVPDDPLLSVLSCQQNLNDPNSTHDQLSSVCVSVVHDSVVSVVSPVVSVVVSVVVSVVVVVCVVVVDDPPDPPPDDD

pLDDT: mean 72.83, std 20.15, range [24.81, 97.62]

Secondary structure (DSSP, 8-state):
------GGGPPP-S-GGGHHHHHHHHHHHHTTS-HHHHHHHHHHHHHHHH-TTHHHHHHHTTTT-HHHHHHHHHHHHHHHHHHHHHTTSGGGHHHHHHHHHHHHHHHHHHHHHTT--SPPPPPPS-THHHHHHHHHHHHHHHHHHSHHHHHHHHHHHHHTHHHHHHHHHHHHHHTTTSS-HHHHHHHHHHHHHHHHHH--TTT-S-HHHHHHHHHHHHHHHHHHHHHHHTTTHHHHHTTSTTS--S---HHHHHHHHHHHHHHHHHHHHHHHHTS-HHHHHHHHHHHT-STT-----HHHHHHHHTS-HHHHHHHHHHHHHHHHHHHHHHHHHHHHT-PPP-TT----

Sequence (348 aa):
MSNTPDLAHSPFLGPPALAGCWDEFIARYTKKGWFGVNAENAALLNQLAFDPNGVQELLSLQGTDPQAYRRIRSGIEDAARALSKETRHSEMRPLHRAVVAALITQWTDLKRRHGLYPPPQRAKSDGVGVATARDIRERYHALLRSPEGSLLAGTLLLAEDALIAAETSRVTRRLASRVREDDVRPIAHDLALQSLYKFDPARSDHFNTFLIGGMKQYLAGQVLFTLLGTRRSTTERQLGEESAETLTDDRTSDLLDELAQVDASQHVRRLVDRLPPKEREVLRLRFGLTDDRVCHSLADISWRLGCTKQNVQQTQQRGLERCRSWCQELADDAIRGDLPPDTSSRGR